Protein AF-A0AA37SLQ9-F1 (afdb_monomer)

Sequence (264 aa):
MNLKAILFHYDNGWDGIAAVLGGLMVGAVLGLVGGIYSLKWIPEEKLKLSILIVLILNVLMIGVVFVRAEMRKVKSMRLERIAVHAPKYLGIYSIHFENNKVIPFYSVNYKDDQQTFRKIDSFAINENSMDLAYAPPYFMPYYSKTDYQVLQFNVKSLHHNYAEVVVNKINGQTSFLSLDDGKFENWTSYLLSGNSIDLISDDVTLYHRPLTYADPQKMLDDDLLKVLSVQEDWIQVKGSSGKIAWLKWYNEDGEVTVRVNYFE

Foldseek 3Di:
DDPDPDDDPDPPPPVVVVVVVVVVVVVVLVVVVVVLVVPPPDDPVVSVVVNVVVVVVSVVVVVVVVVVVVVVVVVVVVVLVVVPLAAQFQFKWKAADDDFDWWFWWDWDQDPNDTDTDGDGTWTADPVVLHTPDDDPQFDAPDDDSVRRIGMFGFNDDDPQWTWTQRHPPVRDTTITGCVRTDTDGHQRVLQPFQFKAFQDPPWWWFPDPDPPGDTDPDDPARGWGFDGDDRQKTWTAGPVRDITITGQADSNSHGRMDGHRDD

Secondary structure (DSSP, 8-state):
------------HHHHHHHHHHHHHHHHHHHHHHHHHH-TTS-HHHHHHHHHHHHHHHHHHHHHHHHHHHHHHHHHHHHHHHS----SSSEEEEEE--SS-EEEEEEEEEETTEEEEEEEEEEEE-TTT-SEEE--TT-B-SEEEGGGTEEEEEEEEEETTEEEEESBTTT--EEEEEGGGSEEEEHHHHHHHSSEEEES-TT--EESSSSTTSPEEPPPS-S-BEEEEEETTEEEEE-TT--EEEEESB-TTS-B-EEEE---

Mean predicted aligned error: 12.33 Å

Radius of gyration: 30.88 Å; Cα contacts (8 Å, |Δi|>4): 401; chains: 1; bounding box: 96×54×52 Å

pLDDT: mean 83.81, std 14.31, range [32.84, 98.19]

Solvent-accessible surface area (backbone atoms only — not comparable to full-atom values): 15170 Å² total; per-residue (Å²): 138,84,96,79,85,88,78,82,88,72,92,50,82,60,61,59,54,50,52,52,52,51,52,51,51,54,52,51,52,53,50,50,53,54,54,56,68,67,51,88,82,62,58,69,72,63,51,55,52,51,52,52,51,53,51,53,54,51,55,52,51,52,51,52,51,52,53,52,51,50,54,49,52,52,50,50,57,48,50,56,67,61,53,62,75,48,64,69,44,61,23,41,37,39,32,70,81,67,75,69,45,72,49,57,30,26,45,81,45,82,53,95,95,40,82,44,75,44,80,76,51,52,35,29,44,32,71,89,76,43,37,75,69,41,64,54,95,70,65,38,50,67,44,77,40,43,96,74,38,40,40,32,22,43,22,67,47,81,53,100,62,30,34,35,27,30,42,13,64,88,82,61,46,69,38,29,37,49,51,91,70,38,46,81,36,43,51,68,60,45,59,64,67,32,68,26,36,42,70,75,48,92,83,70,64,33,15,80,42,88,46,96,86,43,66,72,43,80,79,67,96,53,90,49,31,27,63,75,49,73,56,93,66,26,34,33,32,30,31,80,88,66,54,70,38,18,33,58,48,43,48,86,84,13,47,71,38,55,41,73,32,82,75,133

Structure (mmCIF, N/CA/C/O backbone):
data_AF-A0AA37SLQ9-F1
#
_entry.id   AF-A0AA37SLQ9-F1
#
loop_
_atom_site.group_PDB
_atom_site.id
_atom_site.type_symbol
_atom_site.label_atom_id
_atom_site.label_alt_id
_atom_site.label_comp_id
_atom_site.label_asym_id
_atom_site.label_entity_id
_atom_site.label_seq_id
_atom_site.pdbx_PDB_ins_code
_atom_site.Cartn_x
_atom_site.Cartn_y
_atom_site.Cartn_z
_atom_site.occupancy
_atom_site.B_iso_or_equiv
_atom_site.auth_seq_id
_atom_site.auth_comp_id
_atom_site.auth_asym_id
_atom_site.auth_atom_id
_atom_site.pdbx_PDB_model_num
ATOM 1 N N . MET A 1 1 ? 37.386 41.705 -10.345 1.00 40.06 1 MET A N 1
ATOM 2 C CA . MET A 1 1 ? 37.342 40.745 -11.470 1.00 40.06 1 MET A CA 1
ATOM 3 C C . MET A 1 1 ? 37.695 39.379 -10.893 1.00 40.06 1 MET A C 1
ATOM 5 O O . MET A 1 1 ? 38.792 39.231 -10.376 1.00 40.06 1 MET A O 1
ATOM 9 N N . ASN A 1 2 ? 36.717 38.475 -10.791 1.00 32.84 2 ASN A N 1
ATOM 10 C CA . ASN A 1 2 ? 36.738 37.314 -9.889 1.00 32.84 2 ASN A CA 1
ATOM 11 C C . ASN A 1 2 ? 37.016 36.019 -10.678 1.00 32.84 2 ASN A C 1
ATOM 13 O O . ASN A 1 2 ? 36.206 35.617 -11.507 1.00 32.84 2 ASN A O 1
ATOM 17 N N . LEU A 1 3 ? 38.155 35.375 -10.418 1.00 33.84 3 LEU A N 1
ATOM 18 C CA . LEU A 1 3 ? 38.600 34.114 -11.031 1.00 33.84 3 LEU A CA 1
ATOM 19 C C . LEU A 1 3 ? 38.076 32.920 -10.211 1.00 33.84 3 LEU A C 1
ATOM 21 O O . LEU A 1 3 ? 38.824 32.256 -9.499 1.00 33.84 3 LEU A O 1
ATOM 25 N N . LYS A 1 4 ? 36.759 32.683 -10.253 1.00 42.03 4 LYS A N 1
ATOM 26 C CA . LYS A 1 4 ? 36.110 31.599 -9.488 1.00 42.03 4 LYS A CA 1
ATOM 27 C C . LYS A 1 4 ? 34.978 30.893 -10.247 1.00 42.03 4 LYS A C 1
ATOM 29 O O . LYS A 1 4 ? 33.943 30.583 -9.672 1.00 42.03 4 LYS A O 1
ATOM 34 N N . ALA A 1 5 ? 35.174 30.635 -11.538 1.00 47.50 5 ALA A N 1
ATOM 35 C CA . ALA A 1 5 ? 34.182 29.944 -12.361 1.00 47.50 5 ALA A CA 1
ATOM 36 C C . ALA A 1 5 ? 34.827 28.991 -13.377 1.00 47.50 5 ALA A C 1
ATOM 38 O O . ALA A 1 5 ? 34.727 29.208 -14.576 1.00 47.50 5 ALA A O 1
ATOM 39 N N . ILE A 1 6 ? 35.494 27.939 -12.892 1.00 42.56 6 ILE A N 1
ATOM 40 C CA . ILE A 1 6 ? 35.633 26.666 -13.621 1.00 42.56 6 ILE A CA 1
ATOM 41 C C . ILE A 1 6 ? 35.539 25.552 -12.572 1.00 42.56 6 ILE A C 1
ATOM 43 O O . ILE A 1 6 ? 36.539 25.015 -12.107 1.00 42.56 6 ILE A O 1
ATOM 47 N N . LEU A 1 7 ? 34.318 25.265 -12.128 1.00 37.94 7 LEU A N 1
ATOM 48 C CA . LEU A 1 7 ? 33.994 24.050 -11.387 1.00 37.94 7 LEU A CA 1
ATOM 49 C C . LEU A 1 7 ? 33.028 23.280 -12.283 1.00 37.94 7 LEU A C 1
ATOM 51 O O . LEU A 1 7 ? 31.883 23.683 -12.467 1.00 37.94 7 LEU A O 1
ATOM 55 N N . PHE A 1 8 ? 33.556 22.243 -12.930 1.00 46.69 8 PHE A N 1
ATOM 56 C CA . PHE A 1 8 ? 32.791 21.304 -13.740 1.00 46.69 8 PHE A CA 1
ATOM 57 C C . PHE A 1 8 ? 31.774 20.596 -12.839 1.00 46.69 8 PHE A C 1
ATOM 59 O O . PHE A 1 8 ? 32.161 19.893 -11.905 1.00 46.69 8 PHE A O 1
ATOM 66 N N . HIS A 1 9 ? 30.485 20.779 -13.128 1.00 42.75 9 HIS A N 1
ATOM 67 C CA . HIS A 1 9 ? 29.435 19.897 -12.630 1.00 42.75 9 HIS A CA 1
ATOM 68 C C . HIS A 1 9 ? 29.650 18.516 -13.247 1.00 42.75 9 HIS A C 1
ATOM 70 O O . HIS A 1 9 ? 29.689 18.374 -14.469 1.00 42.75 9 HIS A O 1
ATOM 76 N N . TYR A 1 10 ? 29.851 17.523 -12.389 1.00 43.53 10 TYR A N 1
ATOM 77 C CA . TYR A 1 10 ? 30.270 16.183 -12.759 1.00 43.53 10 TYR A CA 1
ATOM 78 C C . TYR A 1 10 ? 29.275 15.184 -12.161 1.00 43.53 10 TYR A C 1
ATOM 80 O O . TYR A 1 10 ? 29.520 14.600 -11.110 1.00 43.53 10 TYR A O 1
ATOM 88 N N . ASP A 1 11 ? 28.111 15.057 -12.798 1.00 45.41 11 ASP A N 1
ATOM 89 C CA . ASP A 1 11 ? 26.928 14.400 -12.215 1.00 45.41 11 ASP A CA 1
ATOM 90 C C . ASP A 1 11 ? 26.802 12.898 -12.495 1.00 45.41 11 ASP A C 1
ATOM 92 O O . ASP A 1 11 ? 25.759 12.302 -12.268 1.00 45.41 11 ASP A O 1
ATOM 96 N N . ASN A 1 12 ? 27.892 12.237 -12.880 1.00 49.09 12 ASN A N 1
ATOM 97 C CA . ASN A 1 12 ? 27.982 10.782 -12.831 1.00 49.09 12 ASN A CA 1
ATOM 98 C C . ASN A 1 12 ? 29.259 10.409 -12.081 1.00 49.09 12 ASN A C 1
ATOM 100 O O . ASN A 1 12 ? 30.364 10.538 -12.609 1.00 49.09 12 ASN A O 1
ATOM 104 N N . GLY A 1 13 ? 29.126 9.909 -10.847 1.00 53.72 13 GLY A N 1
ATOM 105 C CA . GLY A 1 13 ? 30.259 9.534 -9.983 1.00 53.72 13 GLY A CA 1
ATOM 106 C C . GLY A 1 13 ? 31.244 8.520 -10.593 1.00 53.72 13 GLY A C 1
ATOM 107 O O . GLY A 1 13 ? 32.325 8.305 -10.050 1.00 53.72 13 GLY A O 1
ATOM 108 N N . TRP A 1 14 ? 30.907 7.922 -11.738 1.00 57.22 14 TRP A N 1
ATOM 109 C CA . TRP A 1 14 ? 31.744 6.981 -12.476 1.00 57.22 14 TRP A CA 1
ATOM 110 C C . TRP A 1 14 ? 32.727 7.636 -13.442 1.00 57.22 14 TRP A C 1
ATOM 112 O O . TRP A 1 14 ? 33.856 7.149 -13.551 1.00 57.22 14 TRP A O 1
ATOM 122 N N . ASP A 1 15 ? 32.363 8.747 -14.088 1.00 54.91 15 ASP A N 1
ATOM 123 C CA . ASP A 1 15 ? 33.242 9.337 -15.103 1.00 54.91 15 ASP A CA 1
ATOM 124 C C . ASP A 1 15 ? 34.517 9.912 -14.424 1.00 54.91 15 ASP A C 1
ATOM 126 O O . ASP A 1 15 ? 35.617 9.882 -14.982 1.00 54.91 15 ASP A O 1
ATOM 130 N N . GLY A 1 16 ? 34.421 10.298 -13.142 1.00 64.75 16 GLY A N 1
ATOM 131 C CA . GLY A 1 16 ? 35.509 10.903 -12.375 1.00 64.75 16 GLY A CA 1
ATOM 132 C C . GLY A 1 16 ? 36.506 9.849 -11.916 1.00 64.75 16 GLY A C 1
ATOM 133 O O . GLY A 1 16 ? 37.716 10.062 -11.954 1.00 64.75 16 GLY A O 1
ATOM 134 N N . ILE A 1 17 ? 36.004 8.661 -11.571 1.00 63.59 17 ILE A N 1
ATOM 135 C CA . ILE A 1 17 ? 36.833 7.496 -11.256 1.00 63.59 17 ILE A CA 1
ATOM 136 C C . ILE A 1 17 ? 37.561 7.017 -12.519 1.00 63.59 17 ILE A C 1
ATOM 138 O O . ILE A 1 17 ? 38.751 6.708 -12.454 1.00 63.59 17 ILE A O 1
ATOM 142 N N . ALA A 1 18 ? 36.890 7.007 -13.675 1.00 66.69 18 ALA A N 1
ATOM 143 C CA . ALA A 1 18 ? 37.511 6.644 -14.947 1.00 66.69 18 ALA A CA 1
ATOM 144 C C . ALA A 1 18 ? 38.620 7.631 -15.354 1.00 66.69 18 ALA A C 1
ATOM 146 O O . ALA A 1 18 ? 39.698 7.200 -15.766 1.00 66.69 18 ALA A O 1
ATOM 147 N N . ALA A 1 19 ? 38.404 8.937 -15.170 1.00 68.44 19 ALA A N 1
ATOM 148 C CA . ALA A 1 19 ? 39.405 9.965 -15.451 1.00 68.44 19 ALA A CA 1
ATOM 149 C C . ALA A 1 19 ? 40.643 9.851 -14.540 1.00 68.44 19 ALA A C 1
ATOM 151 O O . ALA A 1 19 ? 41.776 9.927 -15.020 1.00 68.44 19 ALA A O 1
ATOM 152 N N . VAL A 1 20 ? 40.446 9.602 -13.238 1.00 72.38 20 VAL A N 1
ATOM 153 C CA . VAL A 1 20 ? 41.547 9.424 -12.273 1.00 72.38 20 VAL A CA 1
ATOM 154 C C . VAL A 1 20 ? 42.341 8.145 -12.560 1.00 72.38 20 VAL A C 1
ATOM 156 O O . VAL A 1 20 ? 43.573 8.171 -12.562 1.00 72.38 20 VAL A O 1
ATOM 159 N N . LEU A 1 21 ? 41.663 7.034 -12.864 1.00 71.38 21 LEU A N 1
ATOM 160 C CA . LEU A 1 21 ? 42.322 5.775 -13.226 1.00 71.38 21 LEU A CA 1
ATOM 161 C C . LEU A 1 21 ? 43.063 5.873 -14.567 1.00 71.38 21 LEU A C 1
ATOM 163 O O . LEU A 1 21 ? 44.177 5.361 -14.686 1.00 71.38 21 LEU A O 1
ATOM 167 N N . GLY A 1 22 ? 42.486 6.568 -15.550 1.00 73.62 22 GLY A N 1
ATOM 168 C CA . GLY A 1 22 ? 43.140 6.852 -16.826 1.00 73.62 22 GLY A CA 1
ATOM 169 C C . GLY A 1 22 ? 44.420 7.669 -16.640 1.00 73.62 22 GLY A C 1
ATOM 170 O O . GLY A 1 22 ? 45.472 7.288 -17.152 1.00 73.62 22 GLY A O 1
ATOM 171 N N . GLY A 1 23 ? 44.362 8.736 -15.835 1.00 72.31 23 GLY A N 1
ATOM 172 C CA . GLY A 1 23 ? 45.526 9.567 -15.517 1.00 72.31 23 GLY A CA 1
ATOM 173 C C . GLY A 1 23 ? 46.642 8.802 -14.797 1.00 72.31 23 GLY A C 1
ATOM 174 O O . GLY A 1 23 ? 47.811 8.921 -15.169 1.00 72.31 23 GLY A O 1
ATOM 175 N N . LEU A 1 24 ? 46.292 7.959 -13.818 1.00 73.12 24 LEU A N 1
ATOM 176 C CA . LEU A 1 24 ? 47.258 7.128 -13.090 1.00 73.12 24 LEU A CA 1
ATOM 177 C C . LEU A 1 24 ? 47.933 6.084 -13.989 1.00 73.12 24 LEU A C 1
ATOM 179 O O . LEU A 1 24 ? 49.137 5.865 -13.860 1.00 73.12 24 LEU A O 1
ATOM 183 N N . MET A 1 25 ? 47.201 5.472 -14.927 1.00 72.88 25 MET A N 1
ATOM 184 C CA . MET A 1 25 ? 47.796 4.512 -15.862 1.00 72.88 25 MET A CA 1
ATOM 185 C C . MET A 1 25 ? 48.746 5.180 -16.857 1.00 72.88 25 MET A C 1
ATOM 187 O O . MET A 1 25 ? 49.840 4.665 -17.081 1.00 72.88 25 MET A O 1
ATOM 191 N N . VAL A 1 26 ? 48.392 6.351 -17.396 1.00 75.62 26 VAL A N 1
ATOM 192 C CA . VAL A 1 26 ? 49.296 7.107 -18.281 1.00 75.62 26 VAL A CA 1
ATOM 193 C C . VAL A 1 26 ? 50.574 7.501 -17.534 1.00 75.62 26 VAL A C 1
ATOM 195 O O . VAL A 1 26 ? 51.673 7.296 -18.050 1.00 75.62 26 VAL A O 1
ATOM 198 N N . GLY A 1 27 ? 50.451 7.985 -16.293 1.00 75.88 27 GLY A N 1
ATOM 199 C CA . GLY A 1 27 ? 51.602 8.315 -15.448 1.00 75.88 27 GLY A CA 1
ATOM 200 C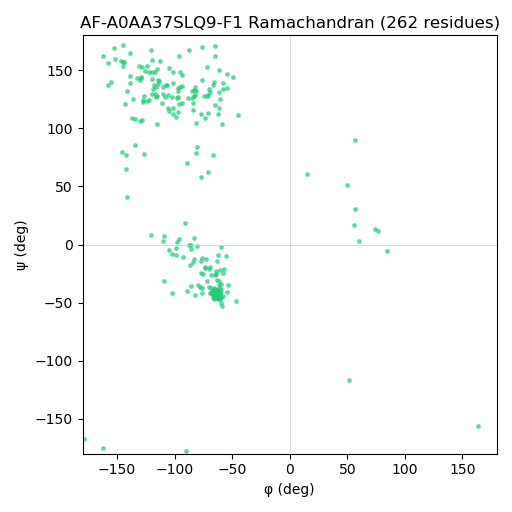 C . GLY A 1 27 ? 52.501 7.109 -15.149 1.00 75.88 27 GLY A C 1
ATOM 201 O O . GLY A 1 27 ? 53.723 7.213 -15.250 1.00 75.88 27 GLY A O 1
ATOM 202 N N . ALA A 1 28 ? 51.913 5.948 -14.846 1.00 77.44 28 ALA A N 1
ATOM 203 C CA . ALA A 1 28 ? 52.655 4.718 -14.573 1.00 77.44 28 ALA A CA 1
ATOM 204 C C . ALA A 1 28 ? 53.402 4.187 -15.810 1.00 77.44 28 ALA A C 1
ATOM 206 O O . ALA A 1 28 ? 54.554 3.765 -15.697 1.00 77.44 28 ALA A O 1
ATOM 207 N N . VAL A 1 29 ? 52.784 4.251 -16.995 1.00 74.62 29 VAL A N 1
ATOM 208 C CA . VAL A 1 29 ? 53.423 3.850 -18.260 1.00 74.62 29 VAL A CA 1
ATOM 209 C C . VAL A 1 29 ? 54.591 4.776 -18.593 1.00 74.62 29 VAL A C 1
ATOM 211 O O . VAL A 1 29 ? 55.682 4.293 -18.891 1.00 74.62 29 VAL A O 1
ATOM 214 N N . LEU A 1 30 ? 54.405 6.095 -18.480 1.00 76.50 30 LEU A N 1
ATOM 215 C CA . LEU A 1 30 ? 55.479 7.066 -18.716 1.00 76.50 30 LEU A CA 1
ATOM 216 C C . LEU A 1 30 ? 56.635 6.895 -17.718 1.00 76.50 30 LEU A C 1
ATOM 218 O O . LEU A 1 30 ? 57.799 6.936 -18.117 1.00 76.50 30 LEU A O 1
ATOM 222 N N . GLY A 1 31 ? 56.327 6.636 -16.443 1.00 79.88 31 GLY A N 1
ATOM 223 C CA . GLY A 1 31 ? 57.326 6.359 -15.409 1.00 79.88 31 GLY A CA 1
ATOM 224 C C . GLY A 1 31 ? 58.129 5.082 -15.674 1.00 79.88 31 GLY A C 1
ATOM 225 O O . GLY A 1 31 ? 59.353 5.088 -15.545 1.00 79.88 31 GLY A O 1
ATOM 226 N N . LEU A 1 32 ? 57.468 4.005 -16.111 1.00 76.19 32 LEU A N 1
ATOM 227 C CA . LEU A 1 32 ? 58.132 2.752 -16.482 1.00 76.19 32 LEU A CA 1
ATOM 228 C C . LEU A 1 32 ? 59.022 2.913 -17.716 1.00 76.19 32 LEU A C 1
ATOM 230 O O . LEU A 1 32 ? 60.160 2.451 -17.702 1.00 76.19 32 LEU A O 1
ATOM 234 N N . VAL A 1 33 ? 58.546 3.600 -18.758 1.00 72.56 33 VAL A N 1
ATOM 235 C CA . VAL A 1 33 ? 59.341 3.864 -19.968 1.00 72.56 33 VAL A CA 1
ATOM 236 C C . VAL A 1 33 ? 60.565 4.722 -19.636 1.00 72.56 33 VAL A C 1
ATOM 238 O O . VAL A 1 33 ? 61.671 4.387 -20.057 1.00 72.56 33 VAL A O 1
ATOM 241 N N . GLY A 1 34 ? 60.401 5.773 -18.825 1.00 77.38 34 GLY A N 1
ATOM 242 C CA . GLY A 1 34 ? 61.512 6.609 -18.360 1.00 77.38 34 GLY A CA 1
ATOM 243 C C . GLY A 1 34 ? 62.529 5.842 -17.506 1.00 77.38 34 GLY A C 1
ATOM 244 O O . GLY A 1 34 ? 63.736 5.993 -17.695 1.00 77.38 34 GLY A O 1
ATOM 245 N N . GLY A 1 35 ? 62.061 4.966 -16.610 1.00 78.31 35 GLY A N 1
ATOM 246 C CA . GLY A 1 35 ? 62.922 4.108 -15.790 1.00 78.31 35 GLY A CA 1
ATOM 247 C C . GLY A 1 35 ? 63.706 3.082 -16.612 1.00 78.31 35 GLY A C 1
ATOM 248 O O . GLY A 1 35 ? 64.900 2.890 -16.386 1.00 78.31 35 GLY A O 1
ATOM 249 N N . ILE A 1 36 ? 63.065 2.479 -17.615 1.00 70.69 36 ILE A N 1
ATOM 250 C CA . ILE A 1 36 ? 63.698 1.536 -18.543 1.00 70.69 36 ILE A CA 1
ATOM 251 C C . ILE A 1 36 ? 64.758 2.242 -19.408 1.00 70.69 36 ILE A C 1
ATOM 253 O O . ILE A 1 36 ? 65.845 1.700 -19.592 1.00 70.69 36 ILE A O 1
ATOM 257 N N . TYR A 1 37 ? 64.501 3.471 -19.870 1.00 71.69 37 TYR A N 1
ATOM 258 C CA . TYR A 1 37 ? 65.488 4.276 -20.609 1.00 71.69 37 TYR A CA 1
ATOM 259 C C . TYR A 1 37 ? 66.711 4.680 -19.767 1.00 71.69 37 TYR A C 1
ATOM 261 O O . TYR A 1 37 ? 67.794 4.893 -20.310 1.00 71.69 37 TYR A O 1
ATOM 269 N N . SER A 1 38 ? 66.563 4.768 -18.442 1.00 74.44 38 SER A N 1
ATOM 270 C CA . SER A 1 38 ? 67.660 5.085 -17.516 1.00 74.44 38 SER A CA 1
ATOM 271 C C . SER A 1 38 ? 68.647 3.917 -17.325 1.00 74.44 38 SER A C 1
ATOM 273 O O . SER A 1 38 ? 69.805 4.112 -16.943 1.00 74.44 38 SER A O 1
ATOM 275 N N . LEU A 1 39 ? 68.238 2.683 -17.644 1.00 74.00 39 LEU A N 1
ATOM 276 C CA . LEU A 1 39 ? 69.070 1.483 -17.528 1.00 74.00 39 LEU A CA 1
ATOM 277 C C . LEU A 1 39 ? 70.024 1.346 -18.728 1.00 74.00 39 LEU A C 1
ATOM 279 O O . LEU A 1 39 ? 69.780 0.590 -19.664 1.00 74.00 39 LEU A O 1
ATOM 283 N N . LYS A 1 40 ? 71.174 2.033 -18.662 1.00 76.25 40 LYS A N 1
ATOM 284 C CA . LYS A 1 40 ? 72.238 2.048 -19.698 1.00 76.25 40 LYS A CA 1
ATOM 285 C C . LYS A 1 40 ? 72.879 0.688 -20.054 1.00 76.25 40 LYS A C 1
ATOM 287 O O . LYS A 1 40 ? 73.762 0.649 -20.901 1.00 76.25 40 LYS A O 1
ATOM 292 N N . TRP A 1 41 ? 72.492 -0.410 -19.405 1.00 77.88 41 TRP A N 1
ATOM 293 C CA . TRP A 1 41 ? 73.210 -1.696 -19.448 1.00 77.88 41 TRP A CA 1
ATOM 294 C C . TRP A 1 41 ? 72.481 -2.810 -20.217 1.00 77.88 41 TRP A C 1
ATOM 296 O O . TRP A 1 41 ? 72.961 -3.942 -20.259 1.00 77.88 41 TRP A O 1
ATOM 306 N N . ILE A 1 42 ? 71.322 -2.527 -20.819 1.00 78.88 42 ILE A N 1
ATOM 307 C CA . ILE A 1 42 ? 70.512 -3.544 -21.504 1.00 78.88 42 ILE A CA 1
ATOM 308 C C . ILE A 1 42 ? 70.803 -3.518 -23.017 1.00 78.88 42 ILE A C 1
ATOM 310 O O . ILE A 1 42 ? 70.669 -2.463 -23.633 1.00 78.88 42 ILE A O 1
ATOM 314 N N . PRO A 1 43 ? 71.156 -4.660 -23.642 1.00 87.88 43 PRO A N 1
ATOM 315 C CA . PRO A 1 43 ? 71.293 -4.761 -25.096 1.00 87.88 43 PRO A CA 1
ATOM 316 C C . PRO A 1 43 ? 69.992 -4.376 -25.818 1.00 87.88 43 PRO A C 1
ATOM 318 O O . PRO A 1 43 ? 68.912 -4.797 -25.394 1.00 87.88 43 PRO A O 1
ATOM 321 N N . GLU A 1 44 ? 70.082 -3.638 -26.929 1.00 85.25 44 GLU A N 1
ATOM 322 C CA . GLU A 1 44 ? 68.916 -3.066 -27.629 1.00 85.25 44 GLU A CA 1
ATOM 323 C C . GLU A 1 44 ? 67.828 -4.092 -27.989 1.00 85.25 44 GLU A C 1
ATOM 325 O O . GLU A 1 44 ? 66.636 -3.788 -27.925 1.00 85.25 44 GLU A O 1
ATOM 330 N N . GLU A 1 45 ? 68.209 -5.323 -28.334 1.00 87.31 45 GLU A N 1
ATOM 331 C CA . GLU A 1 45 ? 67.252 -6.383 -28.674 1.00 87.31 45 GLU A CA 1
ATOM 332 C C . GLU A 1 45 ? 66.381 -6.788 -27.476 1.00 87.31 45 GLU A C 1
ATOM 334 O O . GLU A 1 45 ? 65.166 -6.954 -27.606 1.00 87.31 45 GLU A O 1
ATOM 339 N N . LYS A 1 46 ? 66.976 -6.876 -26.279 1.00 85.00 46 LYS A N 1
ATOM 340 C CA . LYS A 1 46 ? 66.251 -7.204 -25.042 1.00 85.00 46 LYS A CA 1
ATOM 341 C C . LYS A 1 46 ? 65.365 -6.047 -24.584 1.00 85.00 46 LYS A C 1
ATOM 343 O O . LYS A 1 46 ? 64.300 -6.289 -24.021 1.00 85.00 46 LYS A O 1
ATOM 348 N N . LEU A 1 47 ? 65.783 -4.810 -24.859 1.00 82.31 47 LEU A N 1
ATOM 349 C CA . LEU A 1 47 ? 65.010 -3.600 -24.583 1.00 82.31 47 LEU A CA 1
ATOM 350 C C . LEU A 1 47 ? 63.732 -3.531 -25.437 1.00 82.31 47 LEU A C 1
ATOM 352 O O . LEU A 1 47 ? 62.652 -3.256 -24.920 1.00 82.31 47 LEU A O 1
ATOM 356 N N . LYS A 1 48 ? 63.821 -3.831 -26.739 1.00 84.38 48 LYS A N 1
ATOM 357 C CA . LYS A 1 48 ? 62.646 -3.855 -27.631 1.00 84.38 48 LYS A CA 1
ATOM 358 C C . LYS A 1 48 ? 61.630 -4.918 -27.204 1.00 84.38 48 LYS A C 1
ATOM 360 O O . LYS A 1 48 ? 60.429 -4.648 -27.189 1.00 84.38 48 LYS A O 1
ATOM 365 N N . LEU A 1 49 ? 62.108 -6.102 -26.812 1.00 86.94 49 LEU A N 1
ATOM 366 C CA . LEU A 1 49 ? 61.247 -7.189 -26.344 1.00 86.94 49 LEU A CA 1
ATOM 367 C C . LEU A 1 49 ? 60.540 -6.839 -25.022 1.00 86.94 49 LEU A C 1
ATOM 369 O O . LEU A 1 49 ? 59.347 -7.103 -24.886 1.00 86.94 49 LEU A O 1
ATOM 373 N N . SER A 1 50 ? 61.238 -6.219 -24.063 1.00 80.75 50 SER A N 1
ATOM 374 C CA . SER A 1 50 ? 60.631 -5.842 -22.779 1.00 80.75 50 SER A CA 1
ATOM 375 C C . SER A 1 50 ? 59.559 -4.762 -22.940 1.00 80.75 50 SER A C 1
ATOM 377 O O . SER A 1 50 ? 58.486 -4.885 -22.350 1.00 80.75 50 SER A O 1
ATOM 379 N N . ILE A 1 51 ? 59.791 -3.762 -23.799 1.00 83.12 51 ILE A N 1
ATOM 380 C CA . ILE A 1 51 ? 58.791 -2.735 -24.133 1.00 83.12 51 ILE A CA 1
ATOM 381 C C . ILE A 1 51 ? 57.542 -3.375 -24.757 1.00 83.12 51 ILE A C 1
ATOM 383 O O . ILE A 1 51 ? 56.422 -3.057 -24.352 1.00 83.12 51 ILE A O 1
ATOM 387 N N . LEU A 1 52 ? 57.716 -4.312 -25.697 1.00 86.69 52 LEU A N 1
ATOM 388 C CA . LEU A 1 52 ? 56.596 -5.007 -26.337 1.00 86.69 52 LEU A CA 1
ATOM 389 C C . LEU A 1 52 ? 55.760 -5.804 -25.319 1.00 86.69 52 LEU A C 1
ATOM 391 O O . LEU A 1 52 ? 54.533 -5.723 -25.338 1.00 86.69 52 LEU A O 1
ATOM 395 N N . ILE A 1 53 ? 56.406 -6.527 -24.399 1.00 88.12 53 ILE A N 1
ATOM 396 C CA . ILE A 1 53 ? 55.718 -7.296 -23.347 1.00 88.12 53 ILE A CA 1
ATOM 397 C C . ILE A 1 53 ? 54.907 -6.371 -22.430 1.00 88.12 53 ILE A C 1
ATOM 399 O O . ILE A 1 53 ? 53.749 -6.666 -22.127 1.00 88.12 53 ILE A O 1
ATOM 403 N N . VAL A 1 54 ? 55.480 -5.236 -22.015 1.00 83.19 54 VAL A N 1
ATOM 404 C CA . VAL A 1 54 ? 54.789 -4.258 -21.158 1.00 83.19 54 VAL A CA 1
ATOM 405 C C . VAL A 1 54 ? 53.569 -3.666 -21.868 1.00 83.19 54 VAL A C 1
ATOM 407 O O . VAL A 1 54 ? 52.517 -3.516 -21.242 1.00 83.19 54 VAL A O 1
ATOM 410 N N . LEU A 1 55 ? 53.662 -3.374 -23.168 1.00 83.31 55 LEU A N 1
ATOM 411 C CA . LEU A 1 55 ? 52.522 -2.892 -23.953 1.00 83.31 55 LEU A CA 1
ATOM 412 C C . LEU A 1 55 ? 51.402 -3.935 -24.033 1.00 83.31 55 LEU A C 1
ATOM 414 O O . LEU A 1 55 ? 50.244 -3.603 -23.781 1.00 83.31 55 LEU A O 1
ATOM 418 N N . ILE A 1 56 ? 51.740 -5.199 -24.309 1.00 90.06 56 ILE A N 1
ATOM 419 C CA . ILE A 1 56 ? 50.759 -6.293 -24.374 1.00 90.06 56 ILE A CA 1
ATOM 420 C C . ILE A 1 56 ? 50.045 -6.464 -23.026 1.00 90.06 56 ILE A C 1
ATOM 422 O O . ILE A 1 56 ? 48.817 -6.546 -22.989 1.00 90.06 56 ILE A O 1
ATOM 426 N N . LEU A 1 57 ? 50.788 -6.461 -21.914 1.00 85.25 57 LEU A N 1
ATOM 427 C CA . LEU A 1 57 ? 50.210 -6.582 -20.571 1.00 85.25 57 LEU A CA 1
ATOM 428 C C . LEU A 1 57 ? 49.268 -5.418 -20.230 1.00 85.25 57 LEU A C 1
ATOM 430 O O . LEU A 1 57 ? 48.216 -5.645 -19.634 1.00 85.25 57 LEU A O 1
ATOM 434 N N . ASN A 1 58 ? 49.599 -4.190 -20.644 1.00 83.31 58 ASN A N 1
ATOM 435 C CA . ASN A 1 58 ? 48.724 -3.031 -20.447 1.00 83.31 58 ASN A CA 1
ATOM 436 C C . ASN A 1 58 ? 47.411 -3.160 -21.229 1.00 83.31 58 ASN A C 1
ATOM 438 O O . ASN A 1 58 ? 46.341 -2.945 -20.662 1.00 83.31 58 ASN A O 1
ATOM 442 N N . VAL A 1 59 ? 47.469 -3.566 -22.502 1.00 86.81 59 VAL A N 1
ATOM 443 C CA . VAL A 1 59 ? 46.262 -3.786 -23.320 1.00 86.81 59 VAL A CA 1
ATOM 444 C C . VAL A 1 59 ? 45.373 -4.867 -22.700 1.00 86.81 59 VAL A C 1
ATOM 446 O O . VAL A 1 59 ? 44.156 -4.695 -22.614 1.00 86.81 59 VAL A O 1
ATOM 449 N N . LEU A 1 60 ? 45.973 -5.952 -22.205 1.00 91.06 60 LEU A N 1
ATOM 450 C CA . LEU A 1 60 ? 45.246 -7.053 -21.570 1.00 91.06 60 LEU A CA 1
ATOM 451 C C . LEU A 1 60 ? 44.557 -6.592 -20.271 1.00 91.06 60 LEU A C 1
ATOM 453 O O . LEU A 1 60 ? 43.381 -6.888 -20.056 1.00 91.06 60 LEU A O 1
ATOM 457 N N . MET A 1 61 ? 45.240 -5.790 -19.447 1.00 84.81 61 MET A N 1
ATOM 458 C CA . MET A 1 61 ? 44.664 -5.194 -18.234 1.00 84.81 61 MET A CA 1
ATOM 459 C C . MET A 1 61 ? 43.498 -4.245 -18.542 1.00 84.81 61 MET A C 1
ATOM 461 O O . MET A 1 61 ? 42.457 -4.336 -17.887 1.00 84.81 61 MET A O 1
ATOM 465 N N . ILE A 1 62 ? 43.629 -3.387 -19.561 1.00 84.38 62 ILE A N 1
ATOM 466 C CA . ILE A 1 62 ? 42.542 -2.504 -20.020 1.00 84.38 62 ILE A CA 1
ATOM 467 C C . ILE A 1 62 ? 41.334 -3.337 -20.468 1.00 84.38 62 ILE A C 1
ATOM 469 O O . ILE A 1 62 ? 40.207 -3.059 -20.052 1.00 84.38 62 ILE A O 1
ATOM 473 N N . GLY A 1 63 ? 41.564 -4.400 -21.246 1.00 88.31 63 GLY A N 1
ATOM 474 C CA . GLY A 1 63 ? 40.513 -5.322 -21.682 1.00 88.31 63 GLY A CA 1
ATOM 475 C C . GLY A 1 63 ? 39.767 -5.970 -20.511 1.00 88.31 63 GLY A C 1
ATOM 476 O O . GLY A 1 63 ? 38.537 -5.990 -20.498 1.00 88.31 63 GLY A O 1
ATOM 477 N N . VAL A 1 64 ? 40.482 -6.430 -19.478 1.00 87.81 64 VAL A N 1
ATOM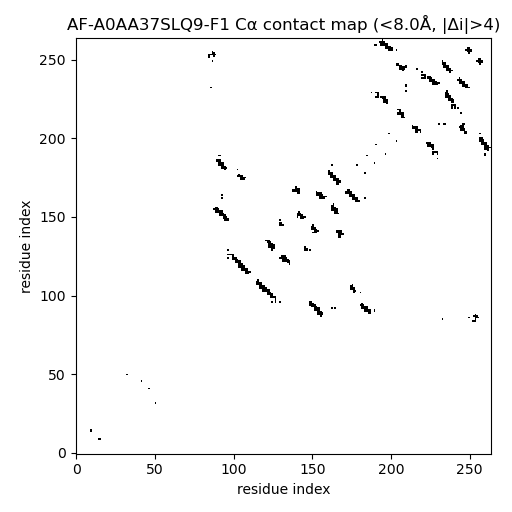 478 C CA . VAL A 1 64 ? 39.868 -7.019 -18.272 1.00 87.81 64 VAL A CA 1
ATOM 479 C C . VAL A 1 64 ? 39.019 -6.001 -17.509 1.00 87.81 64 VAL A C 1
ATOM 481 O O . VAL A 1 64 ? 37.933 -6.344 -17.037 1.00 87.81 64 VAL A O 1
ATOM 484 N N . VAL A 1 65 ? 39.485 -4.756 -17.378 1.00 83.56 65 VAL A N 1
ATOM 485 C CA . VAL A 1 65 ? 38.717 -3.688 -16.717 1.00 83.56 65 VAL A CA 1
ATOM 486 C C . VAL A 1 65 ? 37.439 -3.386 -17.496 1.00 83.56 65 VAL A C 1
ATOM 488 O O . VAL A 1 65 ? 36.372 -3.321 -16.885 1.00 83.56 65 VAL A O 1
ATOM 491 N N . PHE A 1 66 ? 37.523 -3.282 -18.824 1.00 83.19 66 PHE A N 1
ATOM 492 C CA . PHE A 1 66 ? 36.365 -3.023 -19.680 1.00 83.19 66 PHE A CA 1
ATOM 493 C C . PHE A 1 66 ? 35.328 -4.151 -19.593 1.00 83.19 66 PHE A C 1
ATOM 495 O O . PHE A 1 66 ? 34.154 -3.899 -19.330 1.00 83.19 66 PHE A O 1
ATOM 502 N N . VAL A 1 67 ? 35.766 -5.412 -19.688 1.00 87.38 67 VAL A N 1
ATOM 503 C CA . VAL A 1 67 ? 34.881 -6.579 -19.530 1.00 87.38 67 VAL A CA 1
ATOM 504 C C . VAL A 1 67 ? 34.235 -6.606 -18.142 1.00 87.38 67 VAL A C 1
ATOM 506 O O . VAL A 1 67 ? 33.044 -6.890 -18.018 1.00 87.38 67 VAL A O 1
ATOM 509 N N . ARG A 1 68 ? 34.979 -6.281 -17.075 1.00 80.44 68 ARG A N 1
ATOM 510 C CA . ARG A 1 68 ? 34.417 -6.199 -15.715 1.00 80.44 68 ARG A CA 1
ATOM 511 C C . ARG A 1 68 ? 33.404 -5.066 -15.566 1.00 80.44 68 ARG A C 1
ATOM 513 O O . ARG A 1 68 ? 32.422 -5.252 -14.849 1.00 80.44 68 ARG A O 1
ATOM 520 N N . ALA A 1 69 ? 33.636 -3.920 -16.201 1.00 78.38 69 ALA A N 1
ATOM 521 C CA . ALA A 1 69 ? 32.696 -2.804 -16.201 1.00 78.38 69 ALA A CA 1
ATOM 522 C C . ALA A 1 69 ? 31.386 -3.194 -16.902 1.00 78.38 69 ALA A C 1
ATOM 524 O O . ALA A 1 69 ? 30.313 -3.024 -16.322 1.00 78.38 69 ALA A O 1
ATOM 525 N N . GLU A 1 70 ? 31.472 -3.833 -18.071 1.00 80.69 70 GLU A N 1
ATOM 526 C CA . GLU A 1 70 ? 30.289 -4.276 -18.812 1.00 80.69 70 GLU A CA 1
ATOM 527 C C . GLU A 1 70 ? 29.519 -5.365 -18.052 1.00 80.69 70 GLU A C 1
ATOM 529 O O . GLU A 1 70 ? 28.302 -5.292 -17.902 1.00 80.69 70 GLU A O 1
ATOM 534 N N . MET A 1 71 ? 30.224 -6.324 -17.445 1.00 76.38 71 MET A N 1
ATOM 535 C CA . MET A 1 71 ? 29.602 -7.346 -16.594 1.00 76.38 71 MET A CA 1
ATOM 536 C C . MET A 1 71 ? 28.897 -6.747 -15.368 1.00 76.38 71 MET A C 1
ATOM 538 O O . MET A 1 71 ? 27.850 -7.251 -14.956 1.00 76.38 71 MET A O 1
ATOM 542 N N . ARG A 1 72 ? 29.428 -5.666 -14.777 1.00 74.69 72 ARG A N 1
ATOM 543 C CA . ARG A 1 72 ? 28.755 -4.943 -13.683 1.00 74.69 72 ARG A CA 1
ATOM 544 C C . ARG A 1 72 ? 27.496 -4.235 -14.172 1.00 74.69 72 ARG A C 1
ATOM 546 O O . ARG A 1 72 ? 26.482 -4.336 -13.490 1.00 74.69 72 ARG A O 1
ATOM 553 N N . LYS A 1 73 ? 27.541 -3.609 -15.350 1.00 72.88 73 LYS A N 1
ATOM 554 C CA . LYS A 1 73 ? 26.388 -2.959 -15.990 1.00 72.88 73 LYS A CA 1
ATOM 555 C C . LYS A 1 73 ? 25.281 -3.964 -16.323 1.00 72.88 73 LYS A C 1
ATOM 557 O O . LYS A 1 73 ? 24.114 -3.732 -16.036 1.00 72.88 73 LYS A O 1
ATOM 562 N N . VAL A 1 74 ? 25.637 -5.131 -16.861 1.00 72.56 74 VAL A N 1
ATOM 563 C CA . VAL A 1 74 ? 24.681 -6.221 -17.116 1.00 72.56 74 VAL A CA 1
ATOM 564 C C . VAL A 1 74 ? 24.095 -6.754 -15.809 1.00 72.56 74 VAL A C 1
ATOM 566 O O . VAL A 1 74 ? 22.894 -7.010 -15.736 1.00 72.56 74 VAL A O 1
ATOM 569 N N . LYS A 1 75 ? 24.907 -6.895 -14.753 1.00 68.81 75 LYS A N 1
ATOM 570 C CA . LYS A 1 75 ? 24.423 -7.330 -13.438 1.00 68.81 75 LYS A CA 1
ATOM 571 C C . LYS A 1 75 ? 23.500 -6.293 -12.791 1.00 68.81 75 LYS A C 1
ATOM 573 O O . LYS A 1 75 ? 22.494 -6.704 -12.226 1.00 68.81 75 LYS A O 1
ATOM 578 N N . SER A 1 76 ? 23.788 -4.993 -12.898 1.00 66.62 76 SER A N 1
ATOM 579 C CA . SER A 1 76 ? 22.898 -3.938 -12.393 1.00 66.62 76 SER A CA 1
ATOM 580 C C . SER A 1 76 ? 21.592 -3.884 -13.184 1.00 66.62 76 SER A C 1
ATOM 582 O O . SER A 1 76 ? 20.539 -3.938 -12.568 1.00 66.62 76 SER A O 1
ATOM 584 N N . MET A 1 77 ? 21.639 -3.948 -14.520 1.00 63.19 77 MET A N 1
ATOM 585 C CA . MET A 1 77 ? 20.434 -4.038 -15.363 1.00 63.19 77 MET A CA 1
ATOM 586 C C . MET A 1 77 ? 19.608 -5.302 -15.092 1.00 63.19 77 MET A C 1
ATOM 588 O O . MET A 1 77 ? 18.391 -5.306 -15.262 1.00 63.19 77 MET A O 1
ATOM 592 N N . ARG A 1 78 ? 20.255 -6.409 -14.704 1.00 58.44 78 ARG A N 1
ATOM 593 C CA . ARG A 1 78 ? 19.561 -7.644 -14.319 1.00 58.44 78 ARG A CA 1
ATOM 594 C C . ARG A 1 78 ? 18.948 -7.535 -12.925 1.00 58.44 78 ARG A C 1
ATOM 596 O O . ARG A 1 78 ? 17.865 -8.060 -12.733 1.00 58.44 78 ARG A O 1
ATOM 603 N N . LEU A 1 79 ? 19.610 -6.869 -11.979 1.00 56.75 79 LEU A N 1
ATOM 604 C CA . LEU A 1 79 ? 19.071 -6.617 -10.638 1.00 56.75 79 LEU A CA 1
ATOM 605 C C . LEU A 1 79 ? 17.914 -5.616 -10.669 1.00 56.75 79 LEU A C 1
ATOM 607 O O . LEU A 1 79 ? 16.942 -5.822 -9.964 1.00 56.75 79 LEU A O 1
ATOM 611 N N . GLU A 1 80 ? 17.975 -4.608 -11.533 1.00 53.28 80 GLU A N 1
ATOM 612 C CA . GLU A 1 80 ? 16.887 -3.659 -11.786 1.00 53.28 80 GLU A CA 1
ATOM 613 C C . GLU A 1 80 ? 15.699 -4.334 -12.489 1.00 53.28 80 GLU A C 1
ATOM 615 O O . GLU A 1 80 ? 14.558 -4.120 -12.113 1.00 53.28 80 GLU A O 1
ATOM 620 N N . ARG A 1 81 ? 15.946 -5.277 -13.414 1.00 50.28 81 ARG A N 1
ATOM 621 C CA . ARG A 1 81 ? 14.882 -6.149 -13.952 1.00 50.28 81 ARG A CA 1
ATOM 622 C C . ARG A 1 81 ? 14.334 -7.179 -12.957 1.00 50.28 81 ARG A C 1
ATOM 624 O O . ARG A 1 81 ? 13.250 -7.702 -13.184 1.00 50.28 81 ARG A O 1
ATOM 631 N N . ILE A 1 82 ? 15.090 -7.518 -11.908 1.00 48.88 82 ILE A N 1
ATOM 632 C CA . ILE A 1 82 ? 14.660 -8.404 -10.808 1.00 48.88 82 ILE A CA 1
ATOM 633 C C . ILE A 1 82 ? 14.065 -7.597 -9.646 1.00 48.88 82 ILE A C 1
ATOM 635 O O . ILE A 1 82 ? 13.417 -8.185 -8.781 1.00 48.88 82 ILE A O 1
ATOM 639 N N . ALA A 1 83 ? 14.192 -6.266 -9.639 1.00 50.44 83 ALA A N 1
ATOM 640 C CA . ALA A 1 83 ? 13.252 -5.411 -8.934 1.00 50.44 83 ALA A CA 1
ATOM 641 C C . ALA A 1 83 ? 11.917 -5.556 -9.671 1.00 50.44 83 ALA A C 1
ATOM 643 O O . ALA A 1 83 ? 11.541 -4.753 -10.523 1.00 50.44 83 ALA A O 1
ATOM 644 N N . VAL A 1 84 ? 11.257 -6.687 -9.397 1.00 56.12 84 VAL A N 1
ATOM 645 C CA . VAL A 1 84 ? 9.853 -6.928 -9.677 1.00 56.12 84 VAL A CA 1
ATOM 646 C C . VAL A 1 84 ? 9.188 -5.652 -9.218 1.00 56.12 84 VAL A C 1
ATOM 648 O O . VAL A 1 84 ? 9.282 -5.311 -8.037 1.00 56.12 84 VAL A O 1
ATOM 651 N N . HIS A 1 85 ? 8.669 -4.892 -10.180 1.00 66.00 8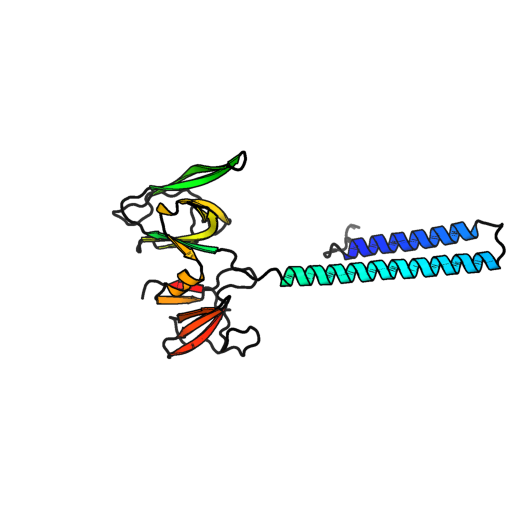5 HIS A N 1
ATOM 652 C CA . HIS A 1 85 ? 7.850 -3.735 -9.881 1.00 66.00 85 HIS A CA 1
ATOM 653 C C . HIS A 1 85 ? 6.726 -4.357 -9.084 1.00 66.00 85 HIS A C 1
ATOM 655 O O . HIS A 1 85 ? 5.983 -5.156 -9.625 1.00 66.00 85 HIS A O 1
ATOM 661 N N . ALA A 1 86 ? 6.765 -4.177 -7.779 1.00 74.50 86 ALA A N 1
ATOM 662 C CA . ALA A 1 86 ? 5.860 -4.787 -6.839 1.00 74.50 86 ALA A CA 1
ATOM 663 C C . ALA A 1 86 ? 5.163 -3.623 -6.156 1.00 74.50 86 ALA A C 1
ATOM 665 O O . ALA A 1 86 ? 5.771 -2.556 -5.991 1.00 74.50 86 ALA A O 1
ATOM 666 N N . PRO A 1 87 ? 3.907 -3.800 -5.739 1.00 83.69 87 PRO A N 1
ATOM 667 C CA . PRO A 1 87 ? 3.246 -2.774 -4.962 1.00 83.69 87 PRO A CA 1
ATOM 668 C C . PRO A 1 87 ? 4.106 -2.439 -3.739 1.00 83.69 87 PRO A C 1
ATOM 670 O O . PRO A 1 87 ? 4.597 -3.321 -3.031 1.00 83.69 87 PRO A O 1
ATOM 673 N N . LYS A 1 88 ? 4.265 -1.144 -3.469 1.00 89.25 88 LYS A N 1
ATOM 674 C CA . LYS A 1 88 ? 5.024 -0.621 -2.323 1.00 89.25 88 LYS A CA 1
ATOM 675 C C . LYS A 1 88 ? 4.506 -1.143 -0.975 1.00 89.25 88 LYS A C 1
ATOM 677 O O . LYS A 1 88 ? 5.224 -1.123 0.024 1.00 89.25 88 LYS A O 1
ATOM 682 N N . TYR A 1 89 ? 3.256 -1.596 -0.952 1.00 93.62 89 TYR A N 1
ATOM 683 C CA . TYR A 1 89 ? 2.532 -2.077 0.218 1.00 93.62 89 TYR A CA 1
ATOM 684 C C . TYR A 1 89 ? 1.922 -3.453 -0.062 1.00 93.62 89 TYR A C 1
ATOM 686 O O . TYR A 1 89 ? 1.584 -3.761 -1.200 1.00 93.62 89 TYR A O 1
ATOM 694 N N . LEU A 1 90 ? 1.724 -4.264 0.977 1.00 95.06 90 LEU A N 1
ATOM 695 C CA . LEU A 1 90 ? 1.144 -5.610 0.874 1.00 95.06 90 LEU A CA 1
ATOM 696 C C . LEU A 1 90 ? -0.377 -5.600 0.652 1.00 95.06 90 LEU A C 1
ATOM 698 O O . LEU A 1 90 ? -0.938 -6.562 0.124 1.00 95.06 90 LEU A O 1
ATOM 702 N N . GLY A 1 91 ? -1.047 -4.533 1.082 1.00 95.56 91 GLY A N 1
ATOM 703 C CA . GLY A 1 91 ? -2.495 -4.400 0.999 1.00 95.56 91 GLY A CA 1
ATOM 704 C C . GLY A 1 91 ? -3.024 -3.292 1.896 1.00 95.56 91 GLY A C 1
ATOM 705 O O . GLY A 1 91 ? -2.286 -2.373 2.270 1.00 95.56 91 GLY A O 1
ATOM 706 N N . ILE A 1 92 ? -4.293 -3.425 2.265 1.00 96.50 92 ILE A N 1
ATOM 707 C CA . ILE A 1 92 ? -5.033 -2.474 3.085 1.00 96.50 92 ILE A CA 1
ATOM 708 C C . ILE A 1 92 ? -5.405 -3.105 4.424 1.00 96.50 92 ILE A C 1
ATOM 710 O O . ILE A 1 92 ? -5.812 -4.262 4.505 1.00 96.50 92 ILE A O 1
ATOM 714 N N . TYR A 1 93 ? -5.258 -2.323 5.486 1.00 97.19 93 TYR A N 1
ATOM 715 C CA . TYR A 1 93 ? -5.810 -2.618 6.798 1.00 97.19 93 TYR A CA 1
ATOM 716 C C . TYR A 1 93 ? -7.008 -1.703 7.036 1.00 97.19 93 TYR A C 1
ATOM 718 O O . TYR A 1 93 ? -6.840 -0.483 7.076 1.00 97.19 93 TYR A O 1
ATOM 726 N N . SER A 1 94 ? -8.191 -2.289 7.186 1.00 94.62 94 SER A N 1
ATOM 727 C CA . SER A 1 94 ? -9.460 -1.588 7.380 1.00 94.62 94 SER A CA 1
ATOM 728 C C . SER A 1 94 ? -9.939 -1.733 8.818 1.00 94.62 94 SER A C 1
ATOM 730 O O . SER A 1 94 ? -9.908 -2.824 9.387 1.00 94.62 94 SER A O 1
ATOM 732 N N . ILE A 1 95 ? -10.424 -0.642 9.396 1.00 91.75 95 ILE A N 1
ATOM 733 C CA . ILE A 1 95 ? -11.086 -0.637 10.700 1.00 91.75 95 ILE A CA 1
ATOM 734 C C . ILE A 1 95 ? -12.531 -0.224 10.484 1.00 91.75 95 ILE A C 1
ATOM 736 O O . ILE A 1 95 ? -12.788 0.821 9.885 1.00 91.75 95 ILE A O 1
ATOM 740 N N . HIS A 1 96 ? -13.441 -1.045 11.000 1.00 83.88 96 HIS A N 1
ATOM 741 C CA . HIS A 1 96 ? -14.860 -0.732 11.099 1.00 83.88 96 HIS A CA 1
ATOM 742 C C . HIS A 1 96 ? -15.144 -0.221 12.509 1.00 83.88 96 HIS A C 1
ATOM 744 O O . HIS A 1 96 ? -14.676 -0.802 13.493 1.00 83.88 96 HIS A O 1
ATOM 750 N N . PHE A 1 97 ? -15.864 0.892 12.617 1.00 79.56 97 PHE A N 1
ATOM 751 C CA . PHE A 1 97 ? -16.143 1.514 13.908 1.00 79.56 97 PHE A CA 1
ATOM 752 C C . PHE A 1 97 ? -17.314 0.821 14.607 1.00 79.56 97 PHE A C 1
ATOM 754 O O . PHE A 1 97 ? -18.436 1.313 14.618 1.00 79.56 97 PHE A O 1
ATOM 761 N N . GLU A 1 98 ? -17.043 -0.328 15.217 1.00 71.06 98 GLU A N 1
ATOM 762 C CA . GLU A 1 98 ? -17.993 -0.999 16.101 1.00 71.06 98 GLU A CA 1
ATOM 763 C C . GLU A 1 98 ? -17.608 -0.747 17.566 1.00 71.06 98 GLU A C 1
ATOM 765 O O . GLU A 1 98 ? -16.476 -1.011 17.970 1.00 71.06 98 GLU A O 1
ATOM 770 N N . ASN A 1 99 ? -18.566 -0.265 18.365 1.00 65.75 99 ASN A N 1
ATOM 771 C CA . ASN A 1 99 ? -18.520 -0.173 19.832 1.00 65.75 99 ASN A CA 1
ATOM 772 C C . ASN A 1 99 ? -17.335 0.623 20.432 1.00 65.75 99 ASN A C 1
ATOM 774 O O . ASN A 1 99 ? -16.309 0.033 20.757 1.00 65.75 99 ASN A O 1
ATOM 778 N N . ASN A 1 100 ? -17.497 1.940 20.627 1.00 67.44 100 ASN A N 1
ATOM 779 C CA . ASN A 1 100 ? -16.629 2.914 21.331 1.00 67.44 100 ASN A CA 1
ATOM 780 C C . ASN A 1 100 ? -15.196 2.438 21.629 1.00 67.44 100 ASN A C 1
ATOM 782 O O . ASN A 1 100 ? -14.776 2.309 22.786 1.00 67.44 100 ASN A O 1
ATOM 786 N N . LYS A 1 101 ? -14.439 2.115 20.579 1.00 83.50 101 LYS A N 1
ATOM 787 C CA . LYS A 1 101 ? -13.181 1.390 20.739 1.00 83.50 101 LYS A CA 1
ATOM 788 C C . LYS A 1 101 ? -12.009 2.356 20.729 1.00 83.50 101 LYS A C 1
ATOM 790 O O . LYS A 1 101 ? -11.816 3.130 19.792 1.00 83.50 101 LYS A O 1
ATOM 795 N N . VAL A 1 102 ? -11.190 2.281 21.775 1.00 91.94 102 VAL A N 1
ATOM 796 C CA . VAL A 1 102 ? -9.851 2.875 21.768 1.00 91.94 102 VAL A CA 1
ATOM 797 C C . VAL A 1 102 ? -8.920 1.874 21.108 1.00 91.94 102 VAL A C 1
ATOM 799 O O . VAL A 1 102 ? -8.703 0.789 21.646 1.00 91.94 102 VAL A O 1
ATOM 802 N N . ILE A 1 103 ? -8.357 2.245 19.964 1.00 94.00 103 ILE A N 1
ATOM 803 C CA . ILE A 1 103 ? -7.490 1.376 19.176 1.00 94.00 103 ILE A CA 1
ATOM 804 C C . ILE A 1 103 ? -6.030 1.776 19.428 1.00 94.00 103 ILE A C 1
ATOM 806 O O . ILE A 1 103 ? -5.622 2.898 19.102 1.00 94.00 103 ILE A O 1
ATOM 810 N N . PRO A 1 104 ? -5.240 0.906 20.079 1.00 96.75 104 PRO A N 1
ATOM 811 C CA . PRO A 1 104 ? -3.854 1.185 20.414 1.00 96.75 104 PRO A CA 1
ATOM 812 C C . PRO A 1 104 ? -2.909 1.063 19.217 1.00 96.75 104 PRO A C 1
ATOM 814 O O . PRO A 1 104 ? -2.986 0.136 18.418 1.00 96.75 104 PRO A O 1
ATOM 817 N N . PHE A 1 105 ? -1.945 1.977 19.173 1.00 97.56 105 PHE A N 1
ATOM 818 C CA . PHE A 1 105 ? -0.761 1.900 18.331 1.00 97.56 105 PHE A CA 1
ATOM 819 C C . PHE A 1 105 ? 0.389 1.269 19.111 1.00 97.56 105 PHE A C 1
ATOM 821 O O . PHE A 1 105 ? 0.643 1.639 20.265 1.00 97.56 105 PHE A O 1
ATOM 828 N N . TYR A 1 106 ? 1.119 0.358 18.473 1.00 97.88 106 TYR A N 1
ATOM 829 C CA . TYR A 1 106 ? 2.245 -0.347 19.078 1.00 97.88 106 TYR A CA 1
ATOM 830 C C . TYR A 1 106 ? 3.564 -0.032 18.369 1.00 97.88 106 TYR A C 1
ATOM 832 O O . TYR A 1 106 ? 3.606 0.167 17.157 1.00 97.88 106 TYR A O 1
ATOM 840 N N . SER A 1 107 ? 4.661 -0.040 19.125 1.00 95.94 107 SER A N 1
ATOM 841 C CA . SER A 1 107 ? 6.016 -0.175 18.589 1.00 95.94 107 SER A CA 1
ATOM 842 C C . SER A 1 107 ? 6.546 -1.579 18.846 1.00 95.94 107 SER A C 1
ATOM 844 O O . SER A 1 107 ? 6.165 -2.228 19.823 1.00 95.94 107 SER A O 1
ATOM 846 N N . VAL A 1 108 ? 7.442 -2.038 17.975 1.00 94.31 108 VAL A N 1
ATOM 847 C CA . VAL A 1 108 ? 8.149 -3.308 18.139 1.00 94.31 108 VAL A CA 1
ATOM 848 C C . VAL A 1 108 ? 9.523 -3.064 18.758 1.00 94.31 108 VAL A C 1
ATOM 850 O O . VAL A 1 108 ? 10.255 -2.162 18.349 1.00 94.31 108 VAL A O 1
ATOM 853 N N . ASN A 1 109 ? 9.878 -3.873 19.749 1.00 91.62 109 ASN A N 1
ATOM 854 C CA . ASN A 1 109 ? 11.233 -3.972 20.268 1.00 91.62 109 ASN A CA 1
ATOM 855 C C . ASN A 1 109 ? 11.757 -5.388 20.015 1.00 91.62 109 ASN A C 1
ATOM 857 O O . ASN A 1 109 ? 11.104 -6.371 20.379 1.00 91.62 109 ASN A O 1
ATOM 861 N N . TYR A 1 110 ? 12.926 -5.463 19.385 1.00 88.75 110 TYR A N 1
ATOM 862 C CA . TYR A 1 110 ? 13.623 -6.703 19.077 1.00 88.75 110 TYR A CA 1
ATOM 863 C C . TYR A 1 110 ? 14.700 -6.921 20.132 1.00 88.75 110 TYR A C 1
ATOM 865 O O . TYR A 1 110 ? 15.692 -6.191 20.174 1.00 88.75 110 TYR A O 1
ATOM 873 N N . LYS A 1 111 ? 14.507 -7.920 20.991 1.00 88.00 111 LYS A N 1
ATOM 874 C CA . LYS A 1 111 ? 15.511 -8.315 21.975 1.00 88.00 111 LYS A CA 1
ATOM 875 C C . LYS A 1 111 ? 15.617 -9.833 21.996 1.00 88.00 111 LYS A C 1
ATOM 877 O O . LYS A 1 111 ? 14.606 -10.498 22.188 1.00 88.00 111 LYS A O 1
ATOM 882 N N . ASP A 1 112 ? 16.832 -10.349 21.812 1.00 75.75 112 ASP A N 1
ATOM 883 C CA . ASP A 1 112 ? 17.153 -11.778 21.929 1.00 75.75 112 ASP A CA 1
ATOM 884 C C . ASP A 1 112 ? 16.187 -12.678 21.118 1.00 75.75 112 ASP A C 1
ATOM 886 O O . ASP A 1 112 ? 15.563 -13.586 21.660 1.00 75.75 112 ASP A O 1
ATOM 890 N N . ASP A 1 113 ? 16.004 -12.361 19.827 1.00 79.31 113 ASP A N 1
ATOM 891 C CA . ASP A 1 113 ? 15.083 -13.013 18.869 1.00 79.31 113 ASP A CA 1
ATOM 892 C C . ASP A 1 113 ? 13.583 -12.978 19.228 1.00 79.31 113 ASP A C 1
ATOM 894 O O . ASP A 1 113 ? 12.743 -13.485 18.480 1.00 79.31 113 ASP A O 1
ATOM 898 N N . GLN A 1 114 ? 13.209 -12.318 20.325 1.00 83.75 114 GLN A N 1
ATOM 899 C CA . GLN A 1 114 ? 11.820 -12.094 20.701 1.00 83.75 114 GLN A CA 1
ATOM 900 C C . GLN A 1 114 ? 11.335 -10.727 20.220 1.00 83.75 114 GLN A C 1
ATOM 902 O O . GLN A 1 114 ? 11.998 -9.696 20.374 1.00 83.75 114 GLN A O 1
ATOM 907 N N . GLN A 1 115 ? 10.131 -10.725 19.650 1.00 88.31 115 GLN A N 1
ATOM 908 C CA . GLN A 1 115 ? 9.415 -9.514 19.270 1.00 88.31 115 GLN A CA 1
ATOM 909 C C . GLN A 1 115 ? 8.448 -9.150 20.390 1.00 88.31 115 GLN A C 1
ATOM 911 O O . GLN A 1 115 ? 7.566 -9.935 20.736 1.00 88.31 115 GLN A O 1
ATOM 916 N N . THR A 1 116 ? 8.607 -7.956 20.954 1.00 91.75 116 THR A N 1
ATOM 917 C CA . THR A 1 116 ? 7.693 -7.436 21.978 1.00 91.75 116 THR A CA 1
ATOM 918 C C . THR A 1 116 ? 7.008 -6.175 21.473 1.00 91.75 116 THR A C 1
ATOM 920 O O . THR A 1 116 ? 7.667 -5.258 20.984 1.00 91.75 116 THR A O 1
ATOM 923 N N . PHE A 1 117 ? 5.680 -6.136 21.584 1.00 94.69 117 PHE A N 1
ATOM 924 C CA . PHE A 1 117 ? 4.863 -5.011 21.140 1.00 94.69 117 PHE A CA 1
ATOM 925 C C . PHE A 1 117 ? 4.460 -4.165 22.342 1.00 94.69 117 PHE A C 1
ATOM 927 O O . PHE A 1 117 ? 3.777 -4.634 23.253 1.00 94.69 117 PHE A O 1
ATOM 934 N N . ARG A 1 118 ? 4.892 -2.902 22.362 1.00 95.81 118 ARG A N 1
ATOM 935 C CA . ARG A 1 118 ? 4.575 -1.952 23.432 1.00 95.81 118 ARG A CA 1
ATOM 936 C C . ARG A 1 118 ? 3.621 -0.895 22.903 1.00 95.81 118 ARG A C 1
ATOM 938 O O . ARG A 1 118 ? 3.916 -0.257 21.899 1.00 95.81 118 ARG A O 1
ATOM 945 N N . LYS A 1 119 ? 2.516 -0.662 23.614 1.00 97.19 119 LYS A N 1
ATOM 946 C CA . LYS A 1 119 ? 1.612 0.451 23.309 1.00 97.19 119 LYS A CA 1
ATOM 947 C C . LYS A 1 119 ? 2.373 1.775 23.431 1.00 97.19 119 LYS A C 1
ATOM 949 O O . LYS A 1 119 ? 2.964 2.050 24.478 1.00 97.19 119 LYS A O 1
ATOM 954 N N . ILE A 1 120 ? 2.347 2.571 22.369 1.00 97.06 120 ILE A N 1
ATOM 955 C CA . ILE A 1 120 ? 2.974 3.897 22.314 1.00 97.06 120 ILE A CA 1
ATOM 956 C C . ILE A 1 120 ? 1.944 5.018 22.286 1.00 97.06 120 ILE A C 1
ATOM 958 O O . ILE A 1 120 ? 2.210 6.093 22.810 1.00 97.06 120 ILE A O 1
ATOM 962 N N 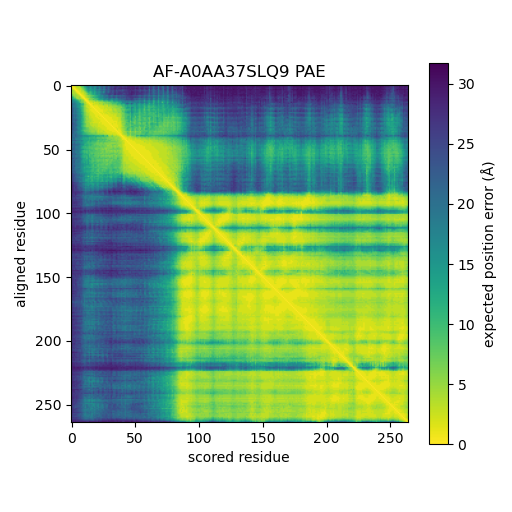. ASP A 1 121 ? 0.779 4.760 21.697 1.00 96.62 121 ASP A N 1
ATOM 963 C CA . ASP A 1 121 ? -0.249 5.766 21.473 1.00 96.62 121 ASP A CA 1
ATOM 964 C C . ASP A 1 121 ? -1.597 5.075 21.191 1.00 96.62 121 ASP A C 1
ATOM 966 O O . ASP A 1 121 ? -1.711 3.848 21.299 1.00 96.62 121 ASP A O 1
ATOM 970 N N . SER A 1 122 ? -2.636 5.830 20.862 1.00 95.75 122 SER A N 1
ATOM 971 C CA . SER A 1 122 ? -3.927 5.289 20.431 1.00 95.75 122 SER A CA 1
ATOM 972 C C . SER A 1 122 ? -4.759 6.342 19.720 1.00 95.75 122 SER A C 1
ATOM 974 O O . SER A 1 122 ? -4.553 7.533 19.915 1.00 95.75 122 SER A O 1
ATOM 976 N N . PHE A 1 123 ? -5.764 5.901 18.979 1.00 93.25 123 PHE A N 1
ATOM 977 C CA . PHE A 1 123 ? -6.873 6.758 18.583 1.00 93.25 123 PHE A CA 1
ATOM 978 C C . PHE A 1 123 ? -8.182 6.189 19.136 1.00 93.25 123 PHE A C 1
ATOM 980 O O . PHE A 1 123 ? -8.258 5.020 19.514 1.00 93.25 123 PHE A O 1
ATOM 987 N N . ALA A 1 124 ? -9.196 7.034 19.243 1.00 91.00 124 ALA A N 1
ATOM 988 C CA . ALA A 1 124 ? -10.508 6.675 19.753 1.00 91.00 124 ALA A CA 1
ATOM 989 C C . ALA A 1 124 ? -11.579 7.221 18.815 1.00 91.00 124 ALA A C 1
ATOM 991 O O . ALA A 1 124 ? -11.435 8.323 18.280 1.00 91.00 124 ALA A O 1
ATOM 992 N N . ILE A 1 125 ? -12.655 6.463 18.643 1.00 84.25 125 ILE A N 1
ATOM 993 C CA . ILE A 1 125 ? -13.807 6.852 17.827 1.00 84.25 125 ILE A CA 1
ATOM 994 C C . ILE A 1 125 ? -14.985 7.127 18.753 1.00 84.25 125 ILE A C 1
ATOM 996 O O . ILE A 1 125 ? -15.227 6.359 19.677 1.00 84.25 125 ILE A O 1
ATOM 1000 N N . ASN A 1 126 ? -15.708 8.213 18.504 1.00 81.81 126 ASN A N 1
ATOM 1001 C CA . ASN A 1 126 ? -16.949 8.532 19.190 1.00 81.81 126 ASN A CA 1
ATOM 1002 C C . ASN A 1 126 ? -18.116 7.804 18.511 1.00 81.81 126 ASN A C 1
ATOM 1004 O O . ASN A 1 126 ? -18.390 8.046 17.339 1.00 81.81 126 ASN A O 1
ATOM 1008 N N . GLU A 1 127 ? -18.848 6.969 19.247 1.00 70.88 127 GLU A N 1
ATOM 1009 C CA . GLU A 1 127 ? -20.031 6.270 18.715 1.00 70.88 127 GLU A CA 1
ATOM 1010 C C . GLU A 1 127 ? -21.129 7.219 18.234 1.00 70.88 127 GLU A C 1
ATOM 1012 O O . GLU A 1 127 ? -21.794 6.945 17.240 1.00 70.88 127 GLU A O 1
ATOM 1017 N N . ASN A 1 128 ? -21.327 8.335 18.941 1.00 75.00 128 ASN A N 1
ATOM 1018 C CA . ASN A 1 128 ? -22.495 9.187 18.726 1.00 75.00 128 ASN A CA 1
ATOM 1019 C C . ASN A 1 128 ? -22.347 10.092 17.506 1.00 75.00 128 ASN A C 1
ATOM 1021 O O . ASN A 1 128 ? -23.339 10.395 16.849 1.00 75.00 128 ASN A O 1
ATOM 1025 N N . SER A 1 129 ? -21.126 10.555 17.233 1.00 70.44 129 SER A N 1
ATOM 1026 C CA . SER A 1 129 ? -20.848 11.417 16.081 1.00 70.44 129 SER A CA 1
ATOM 1027 C C . SER A 1 129 ? -20.197 10.671 14.922 1.00 70.44 129 SER A C 1
ATOM 1029 O O . SER A 1 129 ? -20.056 11.247 13.855 1.00 70.44 129 SER A O 1
ATOM 1031 N N . MET A 1 130 ? -19.804 9.406 15.122 1.00 68.06 130 MET A N 1
ATOM 1032 C CA . MET A 1 130 ? -19.022 8.612 14.162 1.00 68.06 130 MET A CA 1
ATOM 1033 C C . MET A 1 130 ? -17.694 9.280 13.754 1.00 68.06 130 MET A C 1
ATOM 1035 O O . MET A 1 130 ? -17.045 8.864 12.796 1.00 68.06 130 MET A O 1
ATOM 1039 N N . ASP A 1 131 ? -17.249 10.273 14.529 1.00 77.50 131 ASP A N 1
ATOM 1040 C CA . ASP A 1 131 ? -15.986 10.976 14.339 1.00 77.50 131 ASP A CA 1
ATOM 1041 C C . ASP A 1 131 ? -14.886 10.397 15.219 1.00 77.50 131 ASP A C 1
ATOM 1043 O O . ASP A 1 131 ? -15.127 9.756 16.245 1.00 77.50 131 ASP A O 1
ATOM 1047 N N . LEU A 1 132 ? -13.640 10.707 14.869 1.00 84.56 132 LEU A N 1
ATOM 1048 C CA . LEU A 1 132 ? -12.513 10.489 15.767 1.00 84.56 132 LEU A CA 1
ATOM 1049 C C . LEU A 1 132 ? -12.697 11.349 17.026 1.00 84.56 132 LEU A C 1
ATOM 1051 O O . LEU A 1 132 ? -12.597 12.573 16.976 1.00 84.56 132 LEU A O 1
ATOM 1055 N N . ALA A 1 133 ? -12.925 10.700 18.169 1.00 87.38 133 ALA A N 1
ATOM 1056 C CA . ALA A 1 133 ? -12.934 11.353 19.476 1.00 87.38 133 ALA A CA 1
ATOM 1057 C C . ALA A 1 133 ? -11.545 11.912 19.813 1.00 87.38 133 ALA A C 1
ATOM 1059 O O . ALA A 1 133 ? -11.409 12.984 20.400 1.00 87.38 133 ALA A O 1
ATOM 1060 N N . TYR A 1 134 ? -10.510 11.156 19.450 1.00 90.81 134 TYR A N 1
ATOM 1061 C CA . TYR A 1 134 ? -9.119 11.526 19.646 1.00 90.81 134 TYR A CA 1
ATOM 1062 C C . TYR A 1 134 ? -8.239 10.805 18.630 1.00 90.81 134 TYR A C 1
ATOM 1064 O O . TYR A 1 134 ? -8.414 9.611 18.389 1.00 90.81 134 TYR A O 1
ATOM 1072 N N . ALA A 1 135 ? -7.248 11.508 18.095 1.00 93.38 135 ALA A N 1
ATOM 1073 C CA . ALA A 1 135 ? -6.150 10.909 17.360 1.00 93.38 135 ALA A CA 1
ATOM 1074 C C . ALA A 1 135 ? -4.854 11.693 17.628 1.00 93.38 135 ALA A C 1
ATOM 1076 O O . ALA A 1 135 ? -4.907 12.894 17.918 1.00 93.38 135 ALA A O 1
ATOM 1077 N N . PRO A 1 136 ? -3.685 11.047 17.517 1.00 94.62 136 PRO A N 1
ATOM 1078 C CA . PRO A 1 136 ? -2.407 11.733 17.654 1.00 94.62 136 PRO A CA 1
ATOM 1079 C C . PRO A 1 136 ? -2.223 12.821 16.579 1.00 94.62 136 PRO A C 1
ATOM 1081 O O . PRO A 1 136 ? -2.687 12.634 15.456 1.00 94.62 136 PRO A O 1
ATOM 1084 N N . PRO A 1 137 ? -1.485 13.922 16.833 1.00 94.38 137 PRO A N 1
ATOM 1085 C CA . PRO A 1 137 ? -1.329 15.014 15.859 1.00 94.38 137 PRO A CA 1
ATOM 1086 C C . PRO A 1 137 ? -0.682 14.611 14.527 1.00 94.38 137 PRO A C 1
ATOM 1088 O O . PRO A 1 137 ? -0.833 15.300 13.523 1.00 94.38 137 PRO A O 1
ATOM 1091 N N . TYR A 1 138 ? 0.064 13.504 14.513 1.00 94.19 138 TYR A N 1
ATOM 1092 C CA . TYR A 1 138 ? 0.685 12.958 13.307 1.00 94.19 138 TYR A CA 1
ATOM 1093 C C . TYR A 1 138 ? -0.253 12.041 12.508 1.00 94.19 138 TYR A C 1
ATOM 1095 O O . TYR A 1 138 ? 0.154 11.543 11.461 1.00 94.19 138 TYR A O 1
ATOM 1103 N N . PHE A 1 139 ? -1.464 11.766 12.994 1.00 95.62 139 PHE A N 1
ATOM 1104 C CA . PHE A 1 139 ? -2.365 10.778 12.420 1.00 95.62 139 PHE A CA 1
ATOM 1105 C C . PHE A 1 139 ? -2.982 11.272 11.109 1.00 95.62 139 PHE A C 1
ATOM 1107 O O . PHE A 1 139 ? -3.826 12.165 11.094 1.00 95.62 139 PHE A O 1
ATOM 1114 N N . MET A 1 140 ? -2.553 10.680 9.995 1.00 95.06 140 MET A N 1
ATOM 1115 C CA . MET A 1 140 ? -3.033 11.014 8.657 1.00 95.06 140 MET A CA 1
ATOM 1116 C C . MET A 1 140 ? -3.068 9.749 7.783 1.00 95.06 140 MET A C 1
ATOM 1118 O O . MET A 1 140 ? -2.139 9.503 7.005 1.00 95.06 140 MET A O 1
ATOM 1122 N N . PRO A 1 141 ? -4.113 8.918 7.935 1.00 93.88 141 PRO A N 1
ATOM 1123 C CA . PRO A 1 141 ? -4.214 7.605 7.303 1.00 93.88 141 PRO A CA 1
ATOM 1124 C C . PRO A 1 141 ? -4.292 7.706 5.774 1.00 93.88 141 PRO A C 1
ATOM 1126 O O . PRO A 1 141 ? -4.460 8.789 5.201 1.00 93.88 141 PRO A O 1
ATOM 1129 N N . TYR A 1 142 ? -4.192 6.554 5.106 1.00 92.19 142 TYR A N 1
ATOM 1130 C CA . TYR A 1 142 ? -4.316 6.472 3.649 1.00 92.19 142 TYR A CA 1
ATOM 1131 C C . TYR A 1 142 ? -5.677 7.012 3.190 1.00 92.19 142 TYR A C 1
ATOM 1133 O O . TYR A 1 142 ? -5.738 7.960 2.395 1.00 92.19 142 TYR A O 1
ATOM 1141 N N . TYR A 1 143 ? -6.746 6.478 3.779 1.00 90.19 143 TYR A N 1
ATOM 1142 C CA . TYR A 1 143 ? -8.117 6.893 3.527 1.00 90.19 143 TYR A CA 1
ATOM 1143 C C . TYR A 1 143 ? -8.906 6.957 4.837 1.00 90.19 143 TYR A C 1
ATOM 1145 O O . TYR A 1 143 ? -8.748 6.114 5.721 1.00 90.19 143 TYR A O 1
ATOM 1153 N N . SER A 1 144 ? -9.735 7.990 4.965 1.00 89.62 144 SER A N 1
ATOM 1154 C CA . SER A 1 144 ? -10.605 8.211 6.116 1.00 89.62 144 SER A CA 1
ATOM 1155 C C . SER A 1 144 ? -11.916 8.793 5.621 1.00 89.62 144 SER A C 1
ATOM 1157 O O . SER A 1 144 ? -11.920 9.852 4.991 1.00 89.62 144 SER A O 1
ATOM 1159 N N . LYS A 1 145 ? -13.013 8.097 5.906 1.00 85.69 145 LYS A N 1
ATOM 1160 C CA . LYS A 1 145 ? -14.372 8.580 5.681 1.00 85.69 145 LYS A CA 1
ATOM 1161 C C . LYS A 1 145 ? -15.184 8.262 6.933 1.00 85.69 145 LYS A C 1
ATOM 1163 O O . LYS A 1 145 ? -15.800 7.202 7.033 1.00 85.69 145 LYS A O 1
ATOM 1168 N N . THR A 1 146 ? -15.107 9.164 7.909 1.00 78.00 146 THR A N 1
ATOM 1169 C CA . THR A 1 146 ? -15.700 8.999 9.246 1.00 78.00 146 THR A CA 1
ATOM 1170 C C . THR A 1 146 ? -17.211 8.806 9.183 1.00 78.00 146 THR A C 1
ATOM 1172 O O . THR A 1 146 ? -17.717 7.882 9.809 1.00 78.00 146 THR A O 1
ATOM 1175 N N . ASP A 1 147 ? -17.894 9.535 8.293 1.00 77.44 147 ASP A N 1
ATOM 1176 C CA . ASP A 1 147 ? -19.341 9.401 8.048 1.00 77.44 147 ASP A CA 1
ATOM 1177 C C . ASP A 1 147 ? -19.772 7.985 7.630 1.00 77.44 147 ASP A C 1
ATOM 1179 O O . ASP A 1 147 ? -20.925 7.600 7.797 1.00 77.44 147 ASP A O 1
ATOM 1183 N N . TYR A 1 148 ? -18.849 7.205 7.064 1.00 77.75 148 TYR A N 1
ATOM 1184 C CA . TYR A 1 148 ? -19.085 5.830 6.618 1.00 77.75 148 TYR A CA 1
ATOM 1185 C C . TYR A 1 148 ? -18.381 4.801 7.498 1.00 77.75 148 TYR A C 1
ATOM 1187 O O . TYR A 1 148 ? -18.356 3.619 7.169 1.00 77.75 148 TYR A O 1
ATOM 1195 N N . GLN A 1 149 ? -17.796 5.248 8.606 1.00 81.88 149 GLN A N 1
ATOM 1196 C CA . GLN A 1 149 ? -17.077 4.416 9.556 1.00 81.88 149 GLN A CA 1
ATOM 1197 C C . GLN A 1 149 ? -15.917 3.613 8.952 1.00 81.88 149 GLN A C 1
ATOM 1199 O O . GLN A 1 149 ? -15.603 2.513 9.410 1.00 81.88 149 GLN A O 1
ATOM 1204 N N . VAL A 1 150 ? -15.287 4.160 7.907 1.00 85.00 150 VAL A N 1
ATOM 1205 C CA . VAL A 1 150 ? -14.179 3.509 7.204 1.00 85.00 150 VAL A CA 1
ATOM 1206 C C . VAL A 1 150 ? -12.886 4.265 7.465 1.00 85.00 150 VAL A C 1
ATOM 1208 O O . VAL A 1 150 ? -12.735 5.438 7.110 1.00 85.00 150 VAL A O 1
ATOM 1211 N N . LEU A 1 151 ? -11.920 3.542 8.024 1.00 91.50 151 LEU A N 1
ATOM 1212 C CA . LEU A 1 151 ? -10.547 3.988 8.208 1.00 91.50 151 LEU A CA 1
ATOM 1213 C C . LEU A 1 151 ? -9.605 2.948 7.617 1.00 91.50 151 LEU A C 1
ATOM 1215 O O . LEU A 1 151 ? -9.673 1.775 7.984 1.00 91.50 151 LEU A O 1
ATOM 1219 N N . GLN A 1 152 ? -8.736 3.372 6.706 1.00 94.56 152 GLN A N 1
ATOM 1220 C CA . GLN A 1 152 ? -7.862 2.465 5.972 1.00 94.56 152 GLN A CA 1
ATOM 1221 C C . GLN A 1 152 ? -6.410 2.912 6.012 1.00 94.56 152 GLN A C 1
ATOM 1223 O O . GLN A 1 152 ? -6.085 4.099 5.892 1.00 94.56 152 GLN A O 1
ATOM 1228 N N . PHE A 1 153 ? -5.528 1.925 6.095 1.00 96.50 153 PHE A N 1
ATOM 1229 C CA . PHE A 1 153 ? -4.089 2.118 6.116 1.00 96.50 153 PHE A CA 1
ATOM 1230 C C . PHE A 1 153 ? -3.398 1.234 5.090 1.00 96.50 153 PHE A C 1
ATOM 1232 O O . PHE A 1 153 ? -3.765 0.076 4.910 1.00 96.50 153 PHE A O 1
ATOM 1239 N N . ASN A 1 154 ? -2.330 1.758 4.495 1.00 96.94 154 ASN A N 1
ATOM 1240 C CA . ASN A 1 154 ? -1.407 0.944 3.717 1.00 96.94 154 ASN A CA 1
ATOM 1241 C C . ASN A 1 154 ? -0.603 0.036 4.654 1.00 96.94 154 ASN A C 1
ATOM 1243 O O . ASN A 1 154 ? 0.002 0.525 5.613 1.00 96.94 154 ASN A O 1
ATOM 1247 N N . VAL A 1 155 ? -0.563 -1.264 4.362 1.00 97.94 155 VAL A N 1
ATOM 1248 C CA . VAL A 1 155 ? 0.200 -2.249 5.142 1.00 97.94 155 VAL A CA 1
ATOM 1249 C C . VAL A 1 155 ? 1.578 -2.447 4.540 1.00 97.94 155 VAL A C 1
ATOM 1251 O O . VAL A 1 155 ? 1.714 -2.841 3.385 1.00 97.94 155 VAL A O 1
ATOM 1254 N N . LYS A 1 156 ? 2.616 -2.206 5.334 1.00 96.38 156 LYS A N 1
ATOM 1255 C CA . LYS A 1 156 ? 4.011 -2.384 4.927 1.00 96.38 156 LYS A CA 1
ATOM 1256 C C . LYS A 1 156 ? 4.513 -3.797 5.209 1.00 96.38 156 LYS A C 1
ATOM 1258 O O . LYS A 1 156 ? 5.232 -4.360 4.390 1.00 96.38 156 LYS A O 1
ATOM 1263 N N . SER A 1 157 ? 4.135 -4.370 6.347 1.00 96.38 157 SER A N 1
ATOM 1264 C CA . SER A 1 157 ? 4.525 -5.724 6.733 1.00 96.38 157 SER A CA 1
ATOM 1265 C C . SER A 1 157 ? 3.476 -6.373 7.639 1.00 96.38 157 SER A C 1
ATOM 1267 O O . SER A 1 157 ? 2.645 -5.691 8.245 1.00 96.38 157 SER A O 1
ATOM 1269 N N . LEU A 1 158 ? 3.496 -7.705 7.705 1.00 96.81 158 LEU A N 1
ATOM 1270 C CA . LEU A 1 158 ? 2.636 -8.494 8.582 1.00 96.81 158 LEU A CA 1
ATOM 1271 C C . LEU A 1 158 ? 3.479 -9.288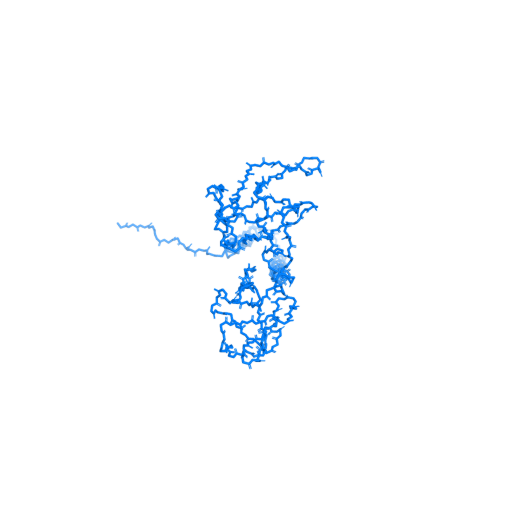 9.572 1.00 96.81 158 LEU A C 1
ATOM 1273 O O . LEU A 1 158 ? 4.477 -9.911 9.213 1.00 96.81 158 LEU A O 1
ATOM 1277 N N . HIS A 1 159 ? 3.015 -9.296 10.811 1.00 94.88 159 HIS A N 1
ATOM 1278 C CA . HIS A 1 159 ? 3.498 -10.111 11.912 1.00 94.88 159 HIS A CA 1
ATOM 1279 C C . HIS A 1 159 ? 2.338 -10.977 12.407 1.00 94.88 159 HIS A C 1
ATOM 1281 O O . HIS A 1 159 ? 1.188 -10.738 12.052 1.00 94.88 159 HIS A O 1
ATOM 1287 N N . HIS A 1 160 ? 2.630 -11.976 13.243 1.00 91.00 160 HIS A N 1
ATOM 1288 C CA . HIS A 1 160 ? 1.657 -13.005 13.629 1.00 91.00 160 HIS A CA 1
ATOM 1289 C C . HIS A 1 160 ? 0.282 -12.443 14.039 1.00 91.00 160 HIS A C 1
ATOM 1291 O O . HIS A 1 160 ? -0.727 -12.869 13.492 1.00 91.00 160 HIS A O 1
ATOM 1297 N N . ASN A 1 161 ? 0.268 -11.435 14.921 1.00 96.00 161 ASN A N 1
ATOM 1298 C CA . ASN A 1 161 ? -0.956 -10.795 15.425 1.00 96.00 161 ASN A CA 1
ATOM 1299 C C . ASN A 1 161 ? -1.026 -9.292 15.115 1.00 96.00 161 ASN A C 1
ATOM 1301 O O . ASN A 1 161 ? -1.890 -8.600 15.644 1.00 96.00 161 ASN A O 1
ATOM 1305 N N . TYR A 1 162 ? -0.101 -8.761 14.311 1.00 97.69 162 TYR A N 1
ATOM 1306 C CA . TYR A 1 162 ? 0.017 -7.319 14.098 1.00 97.69 162 TYR A CA 1
ATOM 1307 C C . TYR A 1 162 ? 0.292 -6.983 12.636 1.00 97.69 162 TYR A C 1
ATOM 1309 O O . TYR A 1 162 ? 1.052 -7.675 11.963 1.00 97.69 162 TYR A O 1
ATOM 1317 N N . ALA A 1 163 ? -0.258 -5.869 12.167 1.00 98.06 163 ALA A N 1
ATOM 1318 C CA . ALA A 1 163 ? 0.085 -5.269 10.884 1.00 98.06 163 ALA A CA 1
ATOM 1319 C C . ALA A 1 163 ? 0.935 -4.012 11.111 1.00 98.06 163 ALA A C 1
ATOM 1321 O O . ALA A 1 163 ? 0.533 -3.134 11.876 1.00 98.06 163 ALA A O 1
ATOM 1322 N N . GLU A 1 164 ? 2.089 -3.904 10.445 1.00 98.12 164 GLU A N 1
ATOM 1323 C CA . GLU A 1 164 ? 2.813 -2.632 10.335 1.00 98.12 164 GLU A CA 1
ATOM 1324 C C . GLU A 1 164 ? 2.108 -1.779 9.282 1.00 98.12 164 GLU A C 1
ATOM 1326 O O . GLU A 1 164 ? 2.119 -2.097 8.089 1.00 98.12 164 GLU A O 1
ATOM 1331 N N . VAL A 1 165 ? 1.500 -0.685 9.717 1.00 98.06 165 VAL A N 1
ATOM 1332 C CA . VAL A 1 165 ? 0.696 0.199 8.878 1.00 98.06 165 VAL A CA 1
ATOM 1333 C C . VAL A 1 165 ? 1.322 1.582 8.758 1.00 98.06 165 VAL A C 1
ATOM 1335 O O . VAL A 1 165 ? 1.988 2.058 9.677 1.00 98.06 165 VAL A O 1
ATOM 1338 N N . VAL A 1 166 ? 1.080 2.261 7.637 1.00 97.94 166 VAL A N 1
ATOM 1339 C CA . VAL A 1 166 ? 1.436 3.674 7.453 1.00 97.94 166 VAL A CA 1
ATOM 1340 C C . VAL A 1 166 ? 0.363 4.548 8.099 1.00 97.94 166 VAL A C 1
ATOM 1342 O O . VAL A 1 166 ? -0.721 4.720 7.545 1.00 97.94 166 VAL A O 1
ATOM 1345 N N . VAL A 1 167 ? 0.671 5.115 9.266 1.00 97.12 167 VAL A N 1
ATOM 1346 C CA . VAL A 1 167 ? -0.244 5.986 10.029 1.00 97.12 167 VAL A CA 1
ATOM 1347 C C . VAL A 1 167 ? -0.223 7.439 9.555 1.00 97.12 167 VAL A C 1
ATOM 1349 O O . VAL A 1 167 ? -1.124 8.203 9.895 1.00 97.12 167 VAL A O 1
ATOM 1352 N N . ASN A 1 168 ? 0.785 7.824 8.769 1.00 96.81 168 ASN A N 1
ATOM 1353 C CA . ASN A 1 168 ? 0.872 9.134 8.134 1.00 96.81 168 ASN A CA 1
ATOM 1354 C C . ASN A 1 168 ? 1.336 8.991 6.681 1.00 96.81 168 ASN A C 1
ATOM 1356 O O . ASN A 1 168 ? 2.500 8.694 6.410 1.00 96.81 168 ASN A O 1
ATOM 1360 N N . LYS A 1 169 ? 0.426 9.224 5.734 1.00 94.00 169 LYS A N 1
ATOM 1361 C CA . LYS A 1 169 ? 0.714 9.079 4.300 1.00 94.00 169 LYS A CA 1
ATOM 1362 C C . LYS A 1 169 ? 1.668 10.133 3.731 1.00 94.00 169 LYS A C 1
ATOM 1364 O O . LYS A 1 169 ? 2.232 9.899 2.672 1.00 94.00 169 LYS A O 1
ATOM 1369 N N . ILE A 1 170 ? 1.844 11.275 4.401 1.00 93.38 170 ILE A N 1
ATOM 1370 C CA . ILE A 1 170 ? 2.676 12.382 3.903 1.00 93.38 170 ILE A CA 1
ATOM 1371 C C . ILE A 1 170 ? 4.153 12.150 4.215 1.00 93.38 170 ILE A C 1
ATOM 1373 O O . ILE A 1 170 ? 4.999 12.369 3.355 1.00 93.38 170 ILE A O 1
ATOM 1377 N N . ASN A 1 171 ? 4.478 11.695 5.427 1.00 94.88 171 ASN A N 1
ATOM 1378 C CA . ASN A 1 171 ? 5.868 11.453 5.834 1.00 94.88 171 ASN A CA 1
ATOM 1379 C C . ASN A 1 171 ? 6.247 9.959 5.880 1.00 94.88 171 ASN A C 1
ATOM 1381 O O . ASN A 1 171 ? 7.403 9.631 6.138 1.00 94.88 171 ASN A O 1
ATOM 1385 N N . GLY A 1 172 ? 5.289 9.054 5.650 1.00 95.25 172 GLY A N 1
ATOM 1386 C CA . GLY A 1 172 ? 5.508 7.609 5.658 1.00 95.25 172 GLY A CA 1
ATOM 1387 C C . GLY A 1 172 ? 5.686 6.991 7.049 1.00 95.25 172 GLY A C 1
ATOM 1388 O O . GLY A 1 172 ? 6.132 5.848 7.134 1.00 95.25 172 GLY A O 1
ATOM 1389 N N . GLN A 1 173 ? 5.365 7.706 8.133 1.00 96.75 173 GLN A N 1
ATOM 1390 C CA . GLN A 1 173 ? 5.471 7.188 9.500 1.00 96.75 173 GLN A CA 1
ATOM 1391 C C . GLN A 1 173 ? 4.629 5.919 9.668 1.00 96.75 173 GLN A C 1
ATOM 1393 O O . GLN A 1 173 ? 3.458 5.880 9.272 1.00 96.75 173 GLN A O 1
ATOM 1398 N N . THR A 1 174 ? 5.221 4.897 10.291 1.00 97.94 174 THR A N 1
ATOM 1399 C CA . THR A 1 174 ? 4.573 3.607 10.537 1.00 97.94 174 THR A CA 1
ATOM 1400 C C . THR A 1 174 ? 4.315 3.342 12.014 1.00 97.94 174 THR A C 1
ATOM 1402 O O . THR A 1 174 ? 4.931 3.939 12.898 1.00 97.94 174 THR A O 1
ATOM 1405 N N . SER A 1 175 ? 3.363 2.452 12.271 1.00 97.88 175 SER A N 1
ATOM 1406 C CA . SER A 1 175 ? 3.052 1.909 13.590 1.00 97.88 175 SER A CA 1
ATOM 1407 C C . SER A 1 175 ? 2.449 0.515 13.441 1.00 97.88 175 SER A C 1
ATOM 1409 O O . SER A 1 175 ? 2.094 0.115 12.335 1.00 97.88 175 SER A O 1
ATOM 1411 N N . PHE A 1 176 ? 2.314 -0.224 14.537 1.00 98.19 176 PHE A N 1
ATOM 1412 C CA . PHE A 1 176 ? 1.671 -1.534 14.538 1.00 98.19 176 PHE A CA 1
ATOM 1413 C C . PHE A 1 176 ? 0.240 -1.451 15.068 1.00 98.19 176 PHE A C 1
ATOM 1415 O O . PHE A 1 176 ? -0.018 -0.772 16.064 1.00 98.19 176 PHE A O 1
ATOM 1422 N N . LEU A 1 177 ? -0.669 -2.177 14.418 1.00 97.50 177 LEU A N 1
ATOM 1423 C CA . LEU A 1 177 ? -2.058 -2.384 14.836 1.00 97.50 177 LEU A CA 1
ATOM 1424 C C . LEU A 1 177 ? -2.319 -3.875 15.048 1.00 97.50 177 LEU A C 1
ATOM 1426 O O . LEU A 1 177 ? -1.781 -4.692 14.302 1.00 97.50 177 LEU A O 1
ATOM 1430 N N . SER A 1 178 ? -3.115 -4.228 16.062 1.00 96.56 178 SER A N 1
ATOM 1431 C CA . SER A 1 178 ? -3.509 -5.622 16.314 1.00 96.56 178 SER A CA 1
ATOM 1432 C C . SER A 1 178 ? -4.469 -6.101 15.236 1.00 96.56 178 SER A C 1
ATOM 1434 O O . SER A 1 178 ? -5.445 -5.413 14.978 1.00 96.56 178 SER A O 1
ATOM 1436 N N . LEU A 1 179 ? -4.266 -7.292 14.672 1.00 96.12 179 LEU A N 1
ATOM 1437 C CA . LEU A 1 179 ? -5.200 -7.890 13.707 1.00 96.12 179 LEU A CA 1
ATOM 1438 C C . LEU A 1 179 ? -6.591 -8.178 14.307 1.00 96.12 179 LEU A C 1
ATOM 1440 O O . LEU A 1 179 ? -7.534 -8.374 13.552 1.00 96.12 179 LEU A O 1
ATOM 1444 N N . ASP A 1 180 ? -6.743 -8.155 15.634 1.00 94.56 180 ASP A N 1
ATOM 1445 C CA . ASP A 1 180 ? -8.047 -8.270 16.308 1.00 94.56 180 ASP A CA 1
ATOM 1446 C C . ASP A 1 180 ? -8.862 -6.960 16.270 1.00 94.56 180 ASP A C 1
ATOM 1448 O O . ASP A 1 180 ? -10.054 -6.937 16.586 1.00 94.56 180 ASP A O 1
ATOM 1452 N N . ASP A 1 181 ? -8.223 -5.838 15.921 1.00 93.56 181 ASP A N 1
ATOM 1453 C CA . ASP A 1 181 ? -8.841 -4.508 15.909 1.00 93.56 181 ASP A CA 1
ATOM 1454 C C . ASP A 1 181 ? -9.325 -4.077 14.518 1.00 93.56 181 ASP A C 1
ATOM 1456 O O . ASP A 1 181 ? -9.805 -2.956 14.350 1.00 93.56 181 ASP A O 1
ATOM 1460 N N . GLY A 1 182 ? -9.189 -4.934 13.510 1.00 93.50 182 GLY A N 1
ATOM 1461 C CA . GLY A 1 182 ? -9.515 -4.613 12.127 1.00 93.50 182 GLY A CA 1
ATOM 1462 C C . GLY A 1 182 ? -9.286 -5.791 11.194 1.00 93.50 182 GLY A C 1
ATOM 1463 O O . GLY A 1 182 ? -9.131 -6.931 11.615 1.00 93.50 182 GLY A O 1
ATOM 1464 N N . LYS A 1 183 ? -9.296 -5.519 9.894 1.00 94.94 183 LYS A N 1
ATOM 1465 C CA . LYS A 1 183 ? -9.196 -6.536 8.852 1.00 94.94 183 LYS A CA 1
ATOM 1466 C C . LYS A 1 183 ? -8.088 -6.174 7.882 1.00 94.94 183 LYS A C 1
ATOM 1468 O O . LYS A 1 183 ? -8.125 -5.117 7.258 1.00 94.94 183 LYS A O 1
ATOM 1473 N N . PHE A 1 184 ? -7.125 -7.074 7.728 1.00 96.94 184 PHE A N 1
ATOM 1474 C CA . PHE A 1 184 ? -6.168 -7.007 6.632 1.00 96.94 184 PHE A CA 1
ATOM 1475 C C . PHE A 1 184 ? -6.738 -7.676 5.380 1.00 96.94 184 PHE A C 1
ATOM 1477 O O . PHE A 1 184 ? -7.204 -8.816 5.426 1.00 96.94 184 PHE A O 1
ATOM 1484 N N . GLU A 1 185 ? -6.629 -6.990 4.249 1.00 96.44 185 GLU A N 1
ATOM 1485 C CA . GLU A 1 185 ? -6.882 -7.531 2.921 1.00 96.44 185 GLU A CA 1
ATOM 1486 C C . GLU A 1 185 ? -5.663 -7.254 2.040 1.00 96.44 185 GLU A C 1
ATOM 1488 O O . GLU A 1 185 ? -5.197 -6.118 1.937 1.00 96.44 185 GLU A O 1
ATOM 1493 N N . ASN A 1 186 ? -5.133 -8.289 1.384 1.00 95.62 186 ASN A N 1
ATOM 1494 C CA . ASN A 1 186 ? -4.122 -8.074 0.349 1.00 95.62 186 ASN A CA 1
ATOM 1495 C C . ASN A 1 186 ? -4.733 -7.301 -0.834 1.00 95.62 186 ASN A C 1
ATOM 1497 O O . ASN A 1 186 ? -5.956 -7.266 -0.990 1.00 95.62 186 ASN A O 1
ATOM 1501 N N . TRP A 1 187 ? -3.895 -6.707 -1.686 1.00 93.81 187 TRP A N 1
ATOM 1502 C CA . TRP A 1 187 ? -4.383 -5.907 -2.817 1.00 93.81 187 TRP A CA 1
ATOM 1503 C C . TRP A 1 187 ? -5.352 -6.651 -3.732 1.00 93.81 187 TRP A C 1
ATOM 1505 O O . TRP A 1 187 ? -6.362 -6.082 -4.125 1.00 93.81 187 TRP A O 1
ATOM 1515 N N . THR A 1 188 ? -5.095 -7.923 -4.036 1.00 93.75 188 THR A N 1
ATOM 1516 C CA . THR A 1 188 ? -5.981 -8.731 -4.883 1.00 93.75 188 THR A CA 1
ATOM 1517 C C . THR A 1 188 ? -7.384 -8.834 -4.287 1.00 93.75 188 THR A C 1
ATOM 1519 O O . THR A 1 188 ? -8.363 -8.547 -4.971 1.00 93.75 188 THR A O 1
ATOM 1522 N N . SER A 1 189 ? -7.489 -9.204 -3.010 1.00 95.19 189 SER A N 1
ATOM 1523 C CA . SER A 1 189 ? -8.767 -9.310 -2.305 1.00 95.19 189 SER A CA 1
ATOM 1524 C C . SER A 1 189 ? -9.442 -7.950 -2.142 1.00 95.19 189 SER A C 1
ATOM 1526 O O . SER A 1 189 ? -10.651 -7.852 -2.313 1.00 95.19 189 SER A O 1
ATOM 1528 N N . TYR A 1 190 ? -8.666 -6.905 -1.849 1.00 94.88 190 TYR A N 1
ATOM 1529 C CA . TYR A 1 190 ? -9.158 -5.542 -1.658 1.00 94.88 190 TYR A CA 1
ATOM 1530 C C . TYR A 1 190 ? -9.739 -4.944 -2.948 1.00 94.88 190 TYR A C 1
ATOM 1532 O O . TYR A 1 190 ? -10.846 -4.417 -2.954 1.00 94.88 190 TYR A O 1
ATOM 1540 N N . LEU A 1 191 ? -9.032 -5.078 -4.073 1.00 94.94 191 LEU A N 1
ATOM 1541 C CA . LEU A 1 191 ? -9.488 -4.587 -5.379 1.00 94.94 191 LEU A CA 1
ATOM 1542 C C . LEU A 1 191 ? -10.768 -5.288 -5.851 1.00 94.94 191 LEU A C 1
ATOM 1544 O O . LEU A 1 191 ? -11.579 -4.683 -6.546 1.00 94.94 191 LEU A O 1
ATOM 1548 N N . LEU A 1 192 ? -10.955 -6.553 -5.469 1.00 95.44 192 LEU A N 1
ATOM 1549 C CA . LEU A 1 192 ? -12.156 -7.328 -5.782 1.00 95.44 192 LEU A CA 1
ATOM 1550 C C . LEU A 1 192 ? -13.318 -7.085 -4.807 1.00 95.44 192 LEU A C 1
ATOM 1552 O O . LEU A 1 192 ? -14.424 -7.538 -5.095 1.00 95.44 192 LEU A O 1
ATOM 1556 N N . SER A 1 193 ? -13.094 -6.427 -3.662 1.00 93.12 193 SER A N 1
ATOM 1557 C CA . SER A 1 193 ? -14.124 -6.274 -2.626 1.00 93.12 193 SER A CA 1
ATOM 1558 C C . SER A 1 193 ? -15.040 -5.063 -2.820 1.00 93.12 193 SER A C 1
ATOM 1560 O O . SER A 1 193 ? -16.118 -5.036 -2.228 1.00 93.12 193 SER A O 1
ATOM 1562 N N . GLY A 1 194 ? -14.649 -4.078 -3.633 1.00 89.81 194 GLY A N 1
ATOM 1563 C CA . GLY A 1 194 ? -15.485 -2.907 -3.920 1.00 89.81 194 GLY A CA 1
ATOM 1564 C C . GLY A 1 194 ? -16.461 -3.084 -5.080 1.00 89.81 194 GLY A C 1
ATOM 1565 O O . GLY A 1 194 ? -16.354 -4.007 -5.888 1.00 89.81 194 GLY A O 1
ATOM 1566 N N . ASN A 1 195 ? -17.399 -2.141 -5.184 1.00 91.44 195 ASN A N 1
ATOM 1567 C CA . ASN A 1 195 ? -18.389 -2.096 -6.263 1.00 91.44 195 ASN A CA 1
ATOM 1568 C C . ASN A 1 195 ? -17.767 -1.576 -7.562 1.00 91.44 195 ASN A C 1
ATOM 1570 O O . ASN A 1 195 ? -18.002 -2.119 -8.647 1.00 91.44 195 ASN A O 1
ATOM 1574 N N . SER A 1 196 ? -16.941 -0.540 -7.433 1.00 93.50 196 SER A N 1
ATOM 1575 C CA . SER A 1 196 ? -16.222 0.099 -8.526 1.00 93.50 196 SER A CA 1
ATOM 1576 C C . SER A 1 196 ? -14.845 0.574 -8.067 1.00 93.50 196 SER A C 1
ATOM 1578 O O . SER A 1 196 ? -14.501 0.515 -6.883 1.00 93.50 196 SER A O 1
ATOM 1580 N N . ILE A 1 197 ? -14.040 1.024 -9.021 1.00 93.31 197 ILE A N 1
ATOM 1581 C CA . ILE A 1 197 ? -12.799 1.738 -8.768 1.00 93.31 197 ILE A CA 1
ATOM 1582 C C . ILE A 1 197 ? -12.825 3.102 -9.448 1.00 93.31 197 ILE A C 1
ATOM 1584 O O . ILE A 1 197 ? -13.362 3.241 -10.549 1.00 93.31 197 ILE A O 1
ATOM 1588 N N . ASP A 1 198 ? -12.149 4.051 -8.814 1.00 91.00 198 ASP A N 1
ATOM 1589 C CA . ASP A 1 198 ? -11.750 5.322 -9.402 1.00 91.00 198 ASP A CA 1
ATOM 1590 C C . ASP A 1 198 ? -10.278 5.276 -9.794 1.00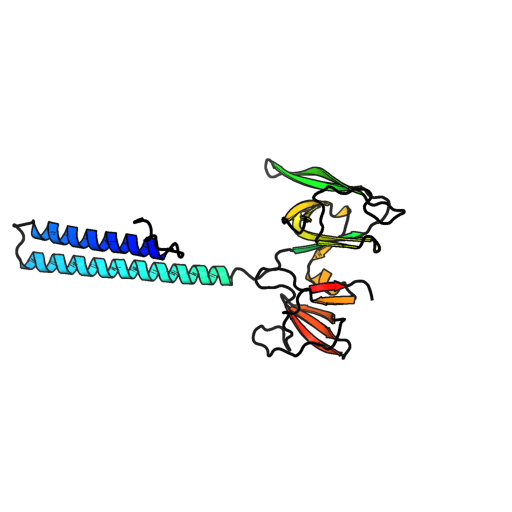 91.00 198 ASP A C 1
ATOM 1592 O O . ASP A 1 198 ? -9.445 4.651 -9.128 1.00 91.00 198 ASP A O 1
ATOM 1596 N N . LEU A 1 199 ? -9.940 6.007 -10.848 1.00 90.38 199 LEU A N 1
ATOM 1597 C CA . LEU A 1 199 ? -8.556 6.273 -11.212 1.00 90.38 199 LEU A CA 1
ATOM 1598 C C . LEU A 1 199 ? -8.058 7.459 -10.379 1.00 90.38 199 LEU A C 1
ATOM 1600 O O . LEU A 1 199 ? -8.698 8.504 -10.316 1.00 90.38 199 LEU A O 1
ATOM 1604 N N . ILE A 1 200 ? -6.923 7.292 -9.700 1.00 87.94 200 ILE A N 1
ATOM 1605 C CA . ILE A 1 200 ? -6.303 8.361 -8.895 1.00 87.94 200 ILE A CA 1
ATOM 1606 C C . ILE A 1 200 ? -5.575 9.365 -9.802 1.00 87.94 200 ILE A C 1
ATOM 1608 O O . ILE A 1 200 ? -5.384 10.518 -9.420 1.00 87.94 200 ILE A O 1
ATOM 1612 N N . SER A 1 201 ? -5.163 8.922 -10.990 1.00 81.38 201 SER A N 1
ATOM 1613 C CA . SER A 1 201 ? -4.454 9.712 -11.992 1.00 81.38 201 SER A CA 1
ATOM 1614 C C . SER A 1 201 ? -5.125 9.553 -13.354 1.00 81.38 201 SER A C 1
ATOM 1616 O O . SER A 1 201 ? -5.525 8.448 -13.728 1.00 81.38 201 SER A O 1
ATOM 1618 N N . ASP A 1 202 ? -5.184 10.652 -14.103 1.00 79.12 202 ASP A N 1
ATOM 1619 C CA . ASP A 1 202 ? -5.698 10.687 -15.476 1.00 79.12 202 ASP A CA 1
ATOM 1620 C C . ASP A 1 202 ? -4.733 10.029 -16.484 1.00 79.12 202 ASP A C 1
ATOM 1622 O O . ASP A 1 202 ? -5.122 9.716 -17.607 1.00 79.12 202 ASP A O 1
ATOM 1626 N N . ASP A 1 203 ? -3.485 9.756 -16.082 1.00 83.50 203 ASP A N 1
ATOM 1627 C CA . ASP A 1 203 ? -2.447 9.171 -16.944 1.00 83.50 203 ASP A CA 1
ATOM 1628 C C . ASP A 1 203 ? -2.543 7.634 -17.048 1.00 83.50 203 ASP A C 1
ATOM 1630 O O . ASP A 1 203 ? -1.692 6.968 -17.650 1.00 83.50 203 ASP A O 1
ATOM 1634 N N . VAL A 1 204 ? -3.581 7.028 -16.462 1.00 87.81 204 VAL A N 1
ATOM 1635 C CA . VAL A 1 204 ? -3.773 5.577 -16.501 1.00 87.81 204 VAL A CA 1
ATOM 1636 C C . VAL A 1 204 ? -4.172 5.137 -17.909 1.00 87.81 204 VAL A C 1
ATOM 1638 O O . VAL A 1 204 ? -5.265 5.404 -18.406 1.00 87.81 204 VAL A O 1
ATOM 1641 N N . THR A 1 205 ? -3.279 4.386 -18.550 1.00 91.75 205 THR A N 1
ATOM 1642 C CA . THR A 1 205 ? -3.529 3.811 -19.875 1.00 91.75 205 THR A CA 1
ATOM 1643 C C . THR A 1 205 ? -4.351 2.528 -19.764 1.00 91.75 205 THR A C 1
ATOM 1645 O O . THR A 1 205 ? -4.019 1.625 -18.991 1.00 91.75 205 THR A O 1
ATOM 1648 N N . LEU A 1 206 ? -5.402 2.429 -20.579 1.00 93.25 206 LEU A N 1
ATOM 1649 C CA . LEU A 1 206 ? -6.213 1.224 -20.731 1.00 93.25 206 LEU A CA 1
ATOM 1650 C C . LEU A 1 206 ? -5.708 0.376 -21.901 1.00 93.25 206 LEU A C 1
ATOM 1652 O O . LEU A 1 206 ? -5.294 0.905 -22.928 1.00 93.25 206 LEU A O 1
ATOM 1656 N N . TYR A 1 207 ? -5.808 -0.942 -21.776 1.00 95.94 207 TYR A N 1
ATOM 1657 C CA . TYR A 1 207 ? -5.306 -1.913 -22.743 1.00 95.94 207 TYR A CA 1
ATOM 1658 C C . TYR A 1 207 ? -6.366 -2.960 -23.078 1.00 95.94 207 TYR A C 1
ATOM 1660 O O . TYR A 1 207 ? -7.211 -3.317 -22.257 1.00 95.94 207 TYR A O 1
ATO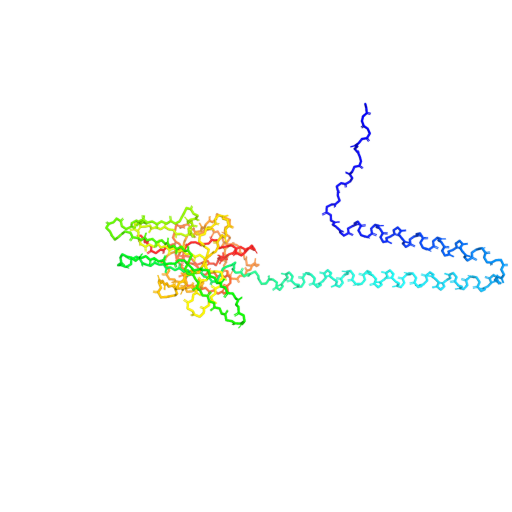M 1668 N N . HIS A 1 208 ? -6.277 -3.536 -24.275 1.00 94.12 208 HIS A N 1
ATOM 1669 C CA . HIS A 1 208 ? -7.120 -4.672 -24.658 1.00 94.12 208 HIS A CA 1
ATOM 1670 C C . HIS A 1 208 ? -6.712 -5.996 -23.983 1.00 94.12 208 HIS A C 1
ATOM 1672 O O . HIS A 1 208 ? -7.505 -6.939 -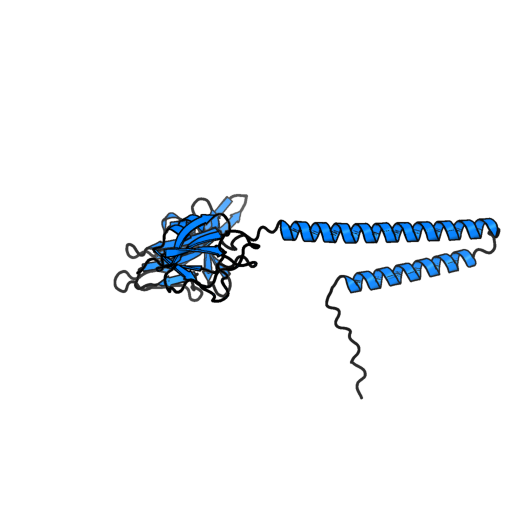23.936 1.00 94.12 208 HIS A O 1
ATOM 1678 N N . ARG A 1 209 ? -5.471 -6.097 -23.489 1.00 95.38 209 ARG A N 1
ATOM 1679 C CA . ARG A 1 209 ? -4.880 -7.298 -22.870 1.00 95.38 209 ARG A CA 1
ATOM 1680 C C . ARG A 1 209 ? -3.939 -6.897 -21.726 1.00 95.38 209 ARG A C 1
ATOM 1682 O O . ARG A 1 209 ? -3.418 -5.786 -21.778 1.00 95.38 209 ARG A O 1
ATOM 1689 N N . PRO A 1 210 ? -3.659 -7.787 -20.754 1.00 95.69 210 PRO A N 1
ATOM 1690 C CA . PRO A 1 210 ? -2.759 -7.504 -19.632 1.00 95.69 210 PRO A CA 1
ATOM 1691 C C . PRO A 1 210 ? -1.280 -7.581 -20.051 1.00 95.69 210 PRO A C 1
ATOM 1693 O O . PRO A 1 210 ? -0.514 -8.411 -19.569 1.00 95.69 210 PRO A O 1
ATOM 1696 N N . LEU A 1 211 ? -0.887 -6.777 -21.039 1.00 93.38 211 LEU A N 1
ATOM 1697 C CA . LEU A 1 211 ? 0.444 -6.776 -21.640 1.00 93.38 211 LEU A CA 1
ATOM 1698 C C . LEU A 1 211 ? 0.852 -5.333 -21.933 1.00 93.38 211 LEU A C 1
ATOM 1700 O O . LEU A 1 211 ? 0.101 -4.593 -22.559 1.00 93.38 211 LEU A O 1
ATOM 1704 N N . THR A 1 212 ? 2.066 -4.945 -21.541 1.00 87.56 212 THR A N 1
ATOM 1705 C CA . THR A 1 212 ? 2.578 -3.574 -21.744 1.00 87.56 212 THR A CA 1
ATOM 1706 C C . THR A 1 212 ? 2.739 -3.192 -23.213 1.00 87.56 212 THR A C 1
ATOM 1708 O O . THR A 1 212 ? 2.753 -2.014 -23.541 1.00 87.56 212 THR A O 1
ATOM 1711 N N . TYR A 1 213 ? 2.865 -4.180 -24.098 1.00 90.00 213 TYR A N 1
ATOM 1712 C CA . TYR A 1 213 ? 2.977 -3.997 -25.545 1.00 90.00 213 TYR A CA 1
ATOM 1713 C C . TYR A 1 213 ? 1.638 -4.149 -26.283 1.00 90.00 213 TYR A C 1
ATOM 1715 O O . TYR A 1 213 ? 1.628 -4.175 -27.512 1.00 90.00 213 TYR A O 1
ATOM 1723 N N . ALA A 1 214 ? 0.520 -4.330 -25.569 1.00 91.38 214 ALA A N 1
ATOM 1724 C CA . ALA A 1 214 ? -0.795 -4.352 -26.199 1.00 91.38 214 ALA A CA 1
ATOM 1725 C C . ALA A 1 214 ? -1.200 -2.947 -26.661 1.00 91.38 214 ALA A C 1
ATOM 1727 O O . ALA A 1 214 ? -0.789 -1.950 -26.069 1.00 91.38 214 ALA A O 1
ATOM 1728 N N . ASP A 1 215 ? -2.044 -2.882 -27.691 1.00 91.94 215 ASP A N 1
ATOM 1729 C CA . ASP A 1 215 ? -2.548 -1.605 -28.185 1.00 91.94 215 ASP A CA 1
ATOM 1730 C C . ASP A 1 215 ? -3.351 -0.883 -27.088 1.00 91.94 215 ASP A C 1
ATOM 1732 O O . ASP A 1 215 ? -4.231 -1.502 -26.463 1.00 91.94 215 ASP A O 1
ATOM 1736 N N . PRO A 1 216 ? -3.067 0.410 -26.846 1.00 91.62 216 PRO A N 1
ATOM 1737 C CA . PRO A 1 216 ? -3.834 1.200 -25.903 1.00 91.62 216 PRO A CA 1
ATOM 1738 C C . PRO A 1 216 ? -5.255 1.400 -26.434 1.00 91.62 216 PRO A C 1
ATOM 1740 O O . PRO A 1 216 ? -5.479 1.692 -27.612 1.00 91.62 216 PRO A O 1
ATOM 1743 N N . GLN A 1 217 ? -6.229 1.261 -25.546 1.00 88.94 217 GLN A N 1
ATOM 1744 C CA . GLN A 1 217 ? -7.629 1.521 -25.831 1.00 88.94 217 GLN A CA 1
ATOM 1745 C C . GLN A 1 217 ? -7.980 2.946 -25.396 1.00 88.94 217 GLN A C 1
ATOM 1747 O O . GLN A 1 217 ? -7.465 3.455 -24.401 1.00 88.94 217 GLN A O 1
ATOM 1752 N N . LYS A 1 218 ? -8.916 3.580 -26.110 1.00 82.06 218 LYS A N 1
ATOM 1753 C CA . LYS A 1 218 ? -9.556 4.807 -25.620 1.00 82.06 218 LYS A CA 1
ATOM 1754 C C . LYS A 1 218 ? -10.149 4.581 -24.227 1.00 82.06 218 LYS A C 1
ATOM 1756 O O . LYS A 1 218 ? -10.647 3.483 -23.945 1.00 82.06 218 LYS A O 1
ATOM 1761 N N . MET A 1 219 ? -10.122 5.635 -23.406 1.00 76.56 219 MET A N 1
ATOM 1762 C CA . MET A 1 219 ? -10.800 5.632 -22.114 1.00 76.56 219 MET A CA 1
ATOM 1763 C C . MET A 1 219 ? -12.242 5.156 -22.273 1.00 76.56 219 MET A C 1
ATOM 1765 O O . MET A 1 219 ? -12.895 5.381 -23.297 1.00 76.56 219 MET A O 1
ATOM 1769 N N . LEU A 1 220 ? -12.698 4.425 -21.265 1.00 75.25 220 LEU A N 1
ATOM 1770 C CA . LEU A 1 220 ? -14.101 4.085 -21.139 1.00 75.25 220 LEU A CA 1
ATOM 1771 C C . LEU A 1 220 ? -14.838 5.389 -20.808 1.00 75.25 220 LEU A C 1
ATOM 1773 O O . LEU A 1 220 ? -14.374 6.138 -19.953 1.00 75.25 220 LEU A O 1
ATOM 1777 N N . ASP A 1 221 ? -15.925 5.674 -21.524 1.00 66.75 221 ASP A N 1
ATOM 1778 C CA . ASP A 1 221 ? -16.780 6.846 -21.292 1.00 66.75 221 ASP A CA 1
ATOM 1779 C C . ASP A 1 221 ? -17.572 6.651 -19.987 1.00 66.75 221 ASP A C 1
ATOM 1781 O O . ASP A 1 221 ? -18.784 6.489 -20.048 1.00 66.75 221 ASP A O 1
ATOM 1785 N N . ASP A 1 222 ? -16.912 6.530 -18.831 1.00 66.00 222 ASP A N 1
ATOM 1786 C CA . ASP A 1 222 ? -17.585 6.173 -17.582 1.00 66.00 222 ASP A CA 1
ATOM 1787 C C . ASP A 1 222 ? -16.846 6.585 -16.310 1.00 66.00 222 ASP A C 1
ATOM 1789 O O . ASP A 1 222 ? -15.657 6.314 -16.151 1.00 66.00 222 ASP A O 1
ATOM 1793 N N . ASP A 1 223 ? -17.625 7.113 -15.362 1.00 69.19 223 ASP A N 1
ATOM 1794 C CA . ASP A 1 223 ? -17.200 7.459 -13.999 1.00 69.19 223 ASP A CA 1
ATOM 1795 C C . ASP A 1 223 ? -17.061 6.226 -13.082 1.00 69.19 223 ASP A C 1
ATOM 1797 O O . ASP A 1 223 ? -16.528 6.328 -11.984 1.00 69.19 223 ASP A O 1
ATOM 1801 N N . LEU A 1 224 ? -17.548 5.047 -13.498 1.00 83.50 224 LEU A N 1
ATOM 1802 C CA . LEU A 1 224 ? -17.603 3.848 -12.654 1.00 83.50 224 LEU A CA 1
ATOM 1803 C C . LEU A 1 224 ? -17.017 2.628 -13.371 1.00 83.50 224 LEU A C 1
ATOM 1805 O O . LEU A 1 224 ? -17.639 2.028 -14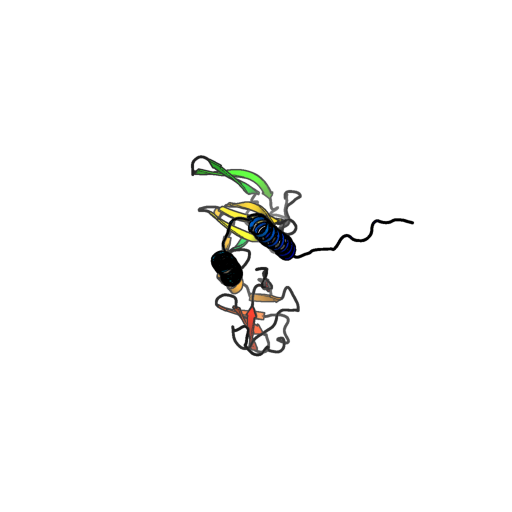.253 1.00 83.50 224 LEU A O 1
ATOM 1809 N N . LEU A 1 225 ? -15.817 2.221 -12.956 1.00 93.19 225 LEU A N 1
ATOM 1810 C CA . LEU A 1 225 ? -15.145 1.027 -13.465 1.00 93.19 225 LEU A CA 1
ATOM 1811 C C . LEU A 1 225 ? -15.373 -0.152 -12.520 1.00 93.19 225 LEU A C 1
ATOM 1813 O O . LEU A 1 225 ? -14.867 -0.167 -11.404 1.00 93.19 225 LEU A O 1
ATOM 1817 N N . LYS A 1 226 ? -16.098 -1.183 -12.958 1.00 94.81 226 LYS A N 1
ATOM 1818 C CA . LYS A 1 226 ? -16.293 -2.401 -12.159 1.00 94.81 226 LYS A CA 1
ATOM 1819 C C . LYS A 1 226 ? -15.135 -3.374 -12.352 1.00 94.81 226 LYS A C 1
ATOM 1821 O O . LYS A 1 226 ? -14.861 -3.769 -13.485 1.00 94.81 226 LYS A O 1
ATOM 1826 N N . VAL A 1 227 ? -14.504 -3.820 -11.269 1.00 96.75 227 VAL A N 1
ATOM 1827 C CA . VAL A 1 227 ? -13.429 -4.825 -11.326 1.00 96.75 227 VAL A CA 1
ATOM 1828 C C . VAL A 1 227 ? -14.026 -6.209 -11.591 1.00 96.75 227 VAL A C 1
ATOM 1830 O O . VAL A 1 227 ? -14.957 -6.639 -10.915 1.00 96.75 227 VAL A O 1
ATOM 1833 N N . LEU A 1 228 ? -13.503 -6.904 -12.603 1.00 96.81 228 LEU A N 1
ATOM 1834 C CA . LEU A 1 228 ? -13.908 -8.265 -12.971 1.00 96.81 228 LEU A CA 1
ATOM 1835 C C . LEU A 1 228 ? -12.908 -9.318 -12.490 1.00 96.81 228 LEU A C 1
ATOM 1837 O O . LEU A 1 228 ? -13.305 -10.383 -12.025 1.00 96.81 228 LEU A O 1
ATOM 1841 N N . SER A 1 229 ? -11.612 -9.035 -12.620 1.00 97.25 229 SER A N 1
ATOM 1842 C CA . SER A 1 229 ? -10.541 -9.945 -12.216 1.00 97.25 229 SER A CA 1
ATOM 1843 C C . SER A 1 229 ? -9.240 -9.190 -11.981 1.00 97.25 229 SER A C 1
ATOM 1845 O O . SER A 1 229 ? -9.009 -8.149 -12.594 1.00 97.25 229 SER A O 1
ATOM 1847 N N . VAL A 1 230 ? -8.357 -9.760 -11.168 1.00 96.38 230 VAL A N 1
ATOM 1848 C CA . VAL A 1 230 ? -6.996 -9.261 -10.935 1.00 96.38 230 VAL A CA 1
ATOM 1849 C C . VAL A 1 230 ? -6.018 -10.354 -11.361 1.00 96.38 230 VAL A C 1
ATOM 1851 O O . VAL A 1 230 ? -6.169 -11.507 -10.957 1.00 96.38 230 VAL A O 1
ATOM 1854 N N . GLN A 1 231 ? -5.031 -10.003 -12.179 1.00 95.12 231 GLN A N 1
ATOM 1855 C CA . GLN A 1 231 ? -3.974 -10.897 -12.638 1.00 95.12 231 GLN A CA 1
ATOM 1856 C C . GLN A 1 231 ? -2.634 -10.176 -12.521 1.00 95.12 231 GLN A C 1
ATOM 1858 O O . GLN A 1 231 ? -2.343 -9.290 -13.321 1.00 95.12 231 GLN A O 1
ATOM 1863 N N . GLU A 1 232 ? -1.818 -10.586 -11.549 1.00 91.88 232 GLU A N 1
ATOM 1864 C CA . GLU A 1 232 ? -0.530 -9.942 -11.259 1.00 91.88 232 GLU A CA 1
ATOM 1865 C C . GLU A 1 232 ? -0.722 -8.420 -11.100 1.00 91.88 232 GLU A C 1
ATOM 1867 O O . GLU A 1 232 ? -1.470 -7.967 -10.229 1.00 91.88 232 GLU A O 1
ATOM 1872 N N . ASP A 1 233 ? -0.114 -7.638 -11.986 1.00 93.12 233 ASP A N 1
ATOM 1873 C CA . ASP A 1 233 ? -0.090 -6.174 -11.952 1.00 93.12 233 ASP A CA 1
ATOM 1874 C C . ASP A 1 233 ? -1.305 -5.546 -12.631 1.00 93.12 233 ASP A C 1
ATOM 1876 O O . ASP A 1 233 ? -1.434 -4.323 -12.704 1.00 93.12 233 ASP A O 1
ATOM 1880 N N . TRP A 1 234 ? -2.192 -6.384 -13.160 1.00 95.69 234 TRP A N 1
ATOM 1881 C CA . TRP A 1 234 ? -3.280 -5.981 -14.024 1.00 95.69 234 TRP A CA 1
ATOM 1882 C C . TRP A 1 234 ? -4.622 -6.211 -13.362 1.00 95.69 234 TRP A C 1
ATOM 1884 O O . TRP A 1 234 ? -4.872 -7.243 -12.739 1.00 95.69 234 TRP A O 1
ATOM 1894 N N . ILE A 1 235 ? -5.526 -5.268 -13.577 1.00 96.56 235 ILE A N 1
ATOM 1895 C CA . ILE A 1 235 ? -6.939 -5.445 -13.285 1.00 96.56 235 ILE A CA 1
ATOM 1896 C C . ILE A 1 235 ? -7.737 -5.379 -14.574 1.00 96.56 235 ILE A C 1
ATOM 1898 O O . ILE A 1 235 ? -7.511 -4.522 -15.430 1.00 96.56 235 ILE A O 1
ATOM 1902 N N . GLN A 1 236 ? -8.669 -6.312 -14.707 1.00 97.44 236 GLN A N 1
ATOM 1903 C CA . GLN A 1 236 ? -9.687 -6.287 -15.737 1.00 97.44 236 GLN A CA 1
ATOM 1904 C C . GLN A 1 236 ? -10.877 -5.506 -15.205 1.00 97.44 236 GLN A C 1
ATOM 1906 O O . GLN A 1 236 ? -11.421 -5.843 -14.152 1.00 97.44 236 GLN A O 1
ATOM 1911 N N . VAL A 1 237 ? -11.300 -4.495 -15.950 1.00 96.12 237 VAL A N 1
ATOM 1912 C CA . VAL A 1 237 ? -12.407 -3.618 -15.584 1.00 96.12 237 VAL A CA 1
ATOM 1913 C C . VAL A 1 237 ? -13.474 -3.599 -16.663 1.00 96.12 237 VAL A C 1
ATOM 1915 O O . VAL A 1 237 ? -13.194 -3.820 -17.843 1.00 96.12 237 VAL A O 1
ATOM 1918 N N . LYS A 1 238 ? -14.707 -3.316 -16.256 1.00 95.06 238 LYS A N 1
ATOM 1919 C CA . LYS A 1 238 ? -15.864 -3.138 -17.128 1.00 95.06 238 LYS A CA 1
ATOM 1920 C C . LYS A 1 238 ? -16.485 -1.769 -16.871 1.00 95.06 238 LYS A C 1
ATOM 1922 O O . LYS A 1 238 ? -16.866 -1.488 -15.739 1.00 95.06 238 LYS A O 1
ATOM 1927 N N . GLY A 1 239 ? -16.597 -0.950 -17.915 1.00 92.50 239 GLY A N 1
ATOM 1928 C CA . GLY A 1 239 ? -17.358 0.305 -17.857 1.00 92.50 239 GLY A CA 1
ATOM 1929 C C . GLY A 1 239 ? -18.870 0.059 -17.914 1.00 92.50 239 GLY A C 1
ATOM 1930 O O . GLY A 1 239 ? -19.315 -1.049 -18.240 1.00 92.50 239 GLY A O 1
ATOM 1931 N N . SER A 1 240 ? -19.675 1.089 -17.664 1.00 89.06 240 SER A N 1
ATOM 1932 C CA . SER A 1 240 ? -21.139 1.049 -17.796 1.00 89.06 240 SER A CA 1
ATOM 1933 C C . SER A 1 240 ? -21.587 0.708 -19.221 1.00 89.06 240 SER A C 1
ATOM 1935 O O . SER A 1 240 ? -22.530 -0.064 -19.401 1.00 89.06 240 SER A O 1
ATOM 1937 N N . SER A 1 241 ? -20.836 1.154 -20.239 1.00 89.62 241 SER A N 1
ATOM 1938 C CA . SER A 1 241 ? -21.064 0.779 -21.648 1.00 89.62 241 SER A CA 1
ATOM 1939 C C . SER A 1 241 ? -20.907 -0.725 -21.928 1.00 89.62 241 SER A C 1
ATOM 1941 O O . SER A 1 241 ? -21.190 -1.200 -23.030 1.00 89.62 241 SER A O 1
ATOM 1943 N N . GLY A 1 242 ? -20.416 -1.494 -20.954 1.00 90.38 242 GLY A N 1
ATOM 1944 C CA . GLY A 1 242 ? -20.184 -2.928 -21.053 1.00 90.38 242 GLY A CA 1
ATOM 1945 C C . GLY A 1 242 ? -18.849 -3.310 -21.688 1.00 90.38 242 GLY A C 1
ATOM 1946 O O . GLY A 1 242 ? -18.508 -4.495 -21.695 1.00 90.38 242 GLY A O 1
ATOM 1947 N N . LYS A 1 243 ? -18.083 -2.332 -22.183 1.00 92.88 243 LYS A N 1
ATOM 1948 C CA . LYS A 1 243 ? -16.728 -2.538 -22.704 1.00 92.88 243 LYS A CA 1
ATOM 1949 C C . LYS A 1 243 ? -15.784 -2.964 -21.581 1.00 92.88 243 LYS A C 1
ATOM 1951 O O . LYS A 1 243 ? -15.846 -2.439 -20.469 1.00 92.88 243 LYS A O 1
ATOM 1956 N N . ILE A 1 244 ? -14.901 -3.902 -21.908 1.00 94.81 244 ILE A N 1
ATOM 1957 C CA . ILE A 1 244 ? -13.903 -4.458 -20.994 1.00 94.81 244 ILE A CA 1
ATOM 1958 C C . ILE A 1 244 ? -12.530 -3.910 -21.373 1.00 94.81 244 ILE A C 1
ATOM 1960 O O . ILE A 1 244 ? -12.194 -3.861 -22.556 1.00 94.81 244 ILE A O 1
ATOM 1964 N N . ALA A 1 245 ? -11.746 -3.531 -20.373 1.00 95.50 245 ALA A N 1
ATOM 1965 C CA . ALA A 1 245 ? -10.369 -3.089 -20.533 1.00 95.50 245 ALA A CA 1
ATOM 1966 C C . ALA A 1 245 ? -9.480 -3.671 -19.430 1.00 95.50 245 ALA A C 1
ATOM 1968 O O . ALA A 1 245 ? -9.964 -4.164 -18.412 1.00 95.50 245 ALA A O 1
ATOM 1969 N N . TRP A 1 246 ? -8.175 -3.604 -19.647 1.00 96.69 246 TRP A N 1
ATOM 1970 C CA . TRP A 1 246 ? -7.146 -3.939 -18.674 1.00 96.69 246 TRP A CA 1
ATOM 1971 C C . TRP A 1 246 ? -6.354 -2.691 -18.319 1.00 96.69 246 TRP A C 1
ATOM 1973 O O . TRP A 1 246 ? -6.061 -1.884 -19.196 1.00 96.69 246 TRP A O 1
ATOM 1983 N N . LEU A 1 247 ? -5.973 -2.541 -17.058 1.00 95.19 247 LEU A N 1
ATOM 1984 C CA . LEU A 1 247 ? -5.094 -1.458 -16.625 1.00 95.19 247 LEU A CA 1
ATOM 1985 C C . LEU A 1 247 ? -4.160 -1.936 -15.519 1.00 95.19 247 LEU A C 1
ATOM 1987 O O . LEU A 1 247 ? -4.461 -2.915 -14.832 1.00 95.19 247 LEU A O 1
ATOM 1991 N N . LYS A 1 248 ? -3.028 -1.251 -15.357 1.00 94.25 248 LYS A N 1
ATOM 1992 C CA . LYS A 1 248 ? -2.114 -1.504 -14.243 1.00 94.25 248 LYS A CA 1
ATOM 1993 C C . LYS A 1 248 ? -2.584 -0.772 -12.996 1.00 94.25 248 LYS A C 1
ATOM 1995 O O . LYS A 1 248 ? -2.828 0.431 -13.050 1.00 94.25 248 LYS A O 1
ATOM 2000 N N . TRP A 1 249 ? -2.692 -1.494 -11.884 1.00 93.25 249 TRP A N 1
ATOM 2001 C CA . TRP A 1 249 ? -3.208 -0.937 -10.627 1.00 93.25 249 TRP A CA 1
ATOM 2002 C C . TRP A 1 249 ? -2.131 -0.278 -9.752 1.00 93.25 249 TRP A C 1
ATOM 2004 O O . TRP A 1 249 ? -2.447 0.277 -8.699 1.00 93.25 249 TRP A O 1
ATOM 2014 N N . TYR A 1 250 ? -0.876 -0.293 -10.204 1.00 92.62 250 TYR A N 1
ATOM 2015 C CA . TYR A 1 250 ? 0.218 0.493 -9.645 1.00 92.62 250 TYR A CA 1
ATOM 2016 C C . TYR A 1 250 ? 1.221 0.918 -10.728 1.00 92.62 250 TYR A C 1
ATOM 2018 O O . TYR A 1 250 ? 1.277 0.325 -11.810 1.00 92.62 250 TYR A O 1
ATOM 2026 N N . ASN A 1 251 ? 1.984 1.974 -10.446 1.00 90.00 251 ASN A N 1
ATOM 2027 C CA . ASN A 1 251 ? 2.989 2.540 -11.349 1.00 90.00 251 ASN A CA 1
ATOM 2028 C C . ASN A 1 251 ? 4.383 1.903 -11.159 1.00 90.00 251 ASN A C 1
ATOM 2030 O O . ASN A 1 251 ? 4.567 0.987 -10.361 1.00 90.00 251 ASN A O 1
ATOM 2034 N N . GLU A 1 252 ? 5.384 2.386 -11.899 1.00 86.31 252 GLU A N 1
ATOM 2035 C CA . GLU A 1 252 ? 6.763 1.876 -11.811 1.00 86.31 252 GLU A CA 1
ATOM 2036 C C . GLU A 1 252 ? 7.409 2.115 -10.435 1.00 86.31 252 GLU A C 1
ATOM 2038 O O . GLU A 1 252 ? 8.236 1.316 -9.999 1.00 86.31 252 GLU A O 1
ATOM 2043 N N . ASP A 1 253 ? 6.952 3.135 -9.703 1.00 86.25 253 ASP A N 1
ATOM 2044 C CA . ASP A 1 253 ? 7.372 3.439 -8.330 1.00 86.25 253 ASP A CA 1
ATOM 2045 C C . ASP A 1 253 ? 6.672 2.561 -7.267 1.00 86.25 253 ASP A C 1
ATOM 2047 O O . ASP A 1 253 ? 6.925 2.692 -6.063 1.00 86.25 253 ASP A O 1
ATOM 2051 N N . GLY A 1 254 ? 5.774 1.662 -7.688 1.00 87.50 254 GLY A N 1
ATOM 2052 C CA . GLY A 1 254 ? 4.987 0.798 -6.805 1.00 87.50 254 GLY A CA 1
ATOM 2053 C C . GLY A 1 254 ? 3.820 1.511 -6.114 1.00 87.50 254 GLY A C 1
ATOM 2054 O O . GLY A 1 254 ? 3.235 0.964 -5.173 1.00 87.50 254 GLY A O 1
ATOM 2055 N N . GLU A 1 255 ? 3.481 2.729 -6.535 1.00 88.06 255 GLU A N 1
ATOM 2056 C CA . GLU A 1 255 ? 2.353 3.495 -6.015 1.00 88.06 255 GLU A CA 1
ATOM 2057 C C . GLU A 1 255 ? 1.049 3.062 -6.672 1.00 88.06 255 GLU A C 1
ATOM 2059 O O . GLU A 1 255 ? 0.960 2.900 -7.887 1.00 88.06 255 GLU A O 1
ATOM 2064 N N . VAL A 1 256 ? 0.017 2.891 -5.852 1.00 90.12 256 VAL A N 1
ATOM 2065 C CA . VAL A 1 256 ? -1.300 2.445 -6.300 1.00 90.12 256 VAL A CA 1
ATOM 2066 C C . VAL A 1 256 ? -1.992 3.566 -7.069 1.00 90.12 256 VAL A C 1
ATOM 2068 O O . VAL A 1 256 ? -2.128 4.680 -6.565 1.00 90.12 256 VAL A O 1
ATOM 2071 N N . THR A 1 257 ? -2.456 3.256 -8.277 1.00 91.31 257 THR A N 1
ATOM 2072 C CA . THR A 1 257 ? -3.062 4.217 -9.215 1.00 91.31 257 THR A CA 1
ATOM 2073 C C . THR A 1 257 ? -4.587 4.199 -9.195 1.00 91.31 257 THR A C 1
ATOM 2075 O O . THR A 1 257 ? -5.225 5.001 -9.875 1.00 91.31 257 THR A O 1
ATOM 2078 N N . VAL A 1 258 ? -5.183 3.300 -8.413 1.00 91.88 258 VAL A N 1
ATOM 2079 C CA . VAL A 1 258 ? -6.632 3.100 -8.333 1.00 91.88 258 VAL A CA 1
ATOM 2080 C C . VAL A 1 258 ? -7.134 3.195 -6.899 1.00 91.88 258 VAL A C 1
ATOM 2082 O O . VAL A 1 258 ? -6.437 2.842 -5.948 1.00 91.88 258 VAL A O 1
ATOM 2085 N N . ARG A 1 259 ? -8.371 3.648 -6.729 1.00 91.00 259 ARG A N 1
ATOM 2086 C CA . ARG A 1 259 ? -9.068 3.677 -5.445 1.00 91.00 259 ARG A CA 1
ATOM 2087 C C . ARG A 1 259 ? -10.313 2.818 -5.534 1.00 91.00 259 ARG A C 1
ATOM 2089 O O . ARG A 1 259 ? -11.068 2.942 -6.482 1.00 91.00 259 ARG A O 1
ATOM 2096 N N . VAL A 1 260 ? -10.534 1.976 -4.535 1.00 91.62 260 VAL A N 1
ATOM 2097 C CA . VAL A 1 260 ? -11.739 1.146 -4.445 1.00 91.62 260 VAL A CA 1
ATOM 2098 C C . VAL A 1 260 ? -12.881 1.948 -3.829 1.00 91.62 260 VAL A C 1
ATOM 2100 O O . VAL A 1 260 ? -12.700 2.584 -2.789 1.00 91.62 260 VAL A O 1
ATOM 2103 N N . ASN A 1 261 ? -14.053 1.874 -4.452 1.00 89.31 261 ASN A N 1
ATOM 2104 C CA . ASN A 1 261 ? -15.289 2.477 -3.982 1.00 89.31 261 ASN A CA 1
ATOM 2105 C C . ASN A 1 261 ? -16.262 1.410 -3.478 1.00 89.31 261 ASN A C 1
ATOM 2107 O O . ASN A 1 261 ? -16.615 0.463 -4.183 1.00 89.31 261 ASN A O 1
ATOM 2111 N N . TYR A 1 262 ? -16.725 1.603 -2.245 1.00 82.69 262 TYR A N 1
ATOM 2112 C CA . TYR A 1 262 ? -17.696 0.731 -1.575 1.00 82.69 262 TYR A CA 1
ATOM 2113 C C . TYR A 1 262 ? -19.132 1.261 -1.633 1.00 82.69 262 TYR A C 1
ATOM 2115 O O . TYR A 1 262 ? -20.060 0.554 -1.250 1.00 82.69 262 TYR A O 1
ATOM 2123 N N . PHE A 1 263 ? -19.319 2.498 -2.090 1.00 76.50 263 PHE A N 1
ATOM 2124 C CA . PHE A 1 263 ? -20.599 3.201 -2.066 1.00 76.50 263 PHE A CA 1
ATOM 2125 C C . PHE A 1 263 ? -20.953 3.606 -3.497 1.00 76.50 263 PHE A C 1
ATOM 2127 O O . PHE A 1 263 ? -20.129 4.235 -4.160 1.00 76.50 263 PHE A O 1
ATOM 2134 N N . GLU A 1 264 ? -22.134 3.192 -3.956 1.00 60.81 264 GLU A N 1
ATOM 2135 C CA . GLU A 1 264 ? -22.778 3.678 -5.187 1.00 60.81 264 GLU A CA 1
ATOM 2136 C C . GLU A 1 264 ? -23.723 4.839 -4.858 1.00 60.81 264 GLU A C 1
ATOM 2138 O O . GLU A 1 264 ? -24.346 4.795 -3.768 1.00 60.81 264 GLU A O 1
#

Organism: NCBI:txid1099794

Nearest PDB structures (foldseek):
  4r0k-assembly1_A  TM=3.694E-01  e=1.249E-03  Bacteroides thetaiotaomicron VPI-5482
  3h41-assembly1_A  TM=4.017E-01  e=1.733E-03  Bacillus cereus ATCC 10987
  4a53-assembly1_A  TM=4.472E-01  e=3.081E+00  Schizosaccharomyces pombe